Protein AF-A0A9E1HGW6-F1 (afdb_monomer)

pLDDT: mean 82.89, std 15.92, range [39.34, 98.62]

Mean predicted aligned error: 11.42 Å

Sequence (223 aa):
MKKVQDFFHKKKKEKKPFSYEKTKKLAKLTKTDWIYLIIIVVLFSLFGFYQLGSTTMANSYWKADENGDSVILKIEDEPIERIYFLVGVGEDPNGANVNLEELKFEVEASVDMINWKQVALIDKISMFRWMTIDASIIANPYIRIRGYDKSVVLNEIGFKIAGKDKLAKVEYVNGTSYTYTGKELIDEQDKIALNPNYYNSSYFDEIYHARTGYEQLKHYPIY

Foldseek 3Di:
DDDDDDDDPPPPPPDDPDDDDPPDPDDDQDPVNVVVVVVVVVVVCCVVVPLPFDPDDFDQWDFAPAAFWKWKKFWPQFKFFKKKWAKAWDDDVVQDDPPLQPWWKWKWFAQPVPDTDTFDIDSDHDHQFIDMDTGTDHNGRMIMITTRDRGMIIQEMFTHGPPDLDTTDMDTDATDHPPDTNCSHHVPVVLGDSDTDCRRGPDDVRCQVVVQVVCVVSVHDRD

Structure (mmCIF, N/CA/C/O backbone):
data_AF-A0A9E1HGW6-F1
#
_entry.id   AF-A0A9E1HGW6-F1
#
loop_
_atom_site.group_PDB
_atom_site.id
_atom_site.type_symbol
_atom_site.label_atom_id
_atom_site.label_alt_id
_atom_site.label_comp_id
_atom_site.label_asym_id
_atom_site.label_entity_id
_atom_site.label_seq_id
_atom_site.pdbx_PDB_ins_code
_atom_site.Cartn_x
_atom_site.Cartn_y
_atom_site.Cartn_z
_atom_site.occupancy
_atom_site.B_iso_or_equiv
_atom_site.auth_seq_id
_atom_site.auth_comp_id
_atom_site.auth_asym_id
_atom_site.auth_atom_id
_atom_site.pdbx_PDB_model_num
ATOM 1 N N . MET A 1 1 ? -51.405 75.875 30.759 1.00 45.56 1 MET A N 1
ATOM 2 C CA . MET A 1 1 ? -50.434 74.759 30.830 1.00 45.56 1 MET A CA 1
ATOM 3 C C . MET A 1 1 ? -51.217 73.466 30.991 1.00 45.56 1 MET A C 1
ATOM 5 O O . MET A 1 1 ? -51.991 73.350 31.928 1.00 45.56 1 MET A O 1
ATOM 9 N N . LYS A 1 2 ? -51.152 72.585 29.989 1.00 39.34 2 LYS A N 1
ATOM 10 C CA . LYS A 1 2 ? -52.033 71.422 29.790 1.00 39.34 2 LYS A CA 1
ATOM 11 C C . LYS A 1 2 ? -51.219 70.149 30.027 1.00 39.34 2 LYS A C 1
ATOM 13 O O . LYS A 1 2 ? -50.135 70.061 29.461 1.00 39.34 2 LYS A O 1
ATOM 18 N N . LYS A 1 3 ? -51.822 69.171 30.720 1.00 43.00 3 LYS A N 1
ATOM 19 C CA . LYS A 1 3 ? -51.322 67.803 30.989 1.00 43.00 3 LYS A CA 1
ATOM 20 C C . LYS A 1 3 ? -50.102 67.824 31.924 1.00 43.00 3 LYS A C 1
ATOM 22 O O . LYS A 1 3 ? -49.182 68.595 31.733 1.00 43.00 3 LYS A O 1
ATOM 27 N N . VAL A 1 4 ? -50.047 67.059 33.001 1.00 44.09 4 VAL A N 1
ATOM 28 C CA . VAL A 1 4 ? -50.011 65.597 33.072 1.00 44.09 4 VAL A CA 1
ATOM 29 C C . VAL A 1 4 ? -50.146 65.273 34.561 1.00 44.09 4 VAL A C 1
ATOM 31 O O . VAL A 1 4 ? -49.393 65.864 35.324 1.00 44.09 4 VAL A O 1
ATOM 34 N N . GLN A 1 5 ? -51.044 64.369 34.962 1.00 40.50 5 GLN A N 1
ATOM 35 C CA . GLN A 1 5 ? -50.843 63.403 36.067 1.00 40.50 5 GLN A CA 1
ATOM 36 C C . GLN A 1 5 ? -52.134 62.629 36.376 1.00 40.50 5 GLN A C 1
ATOM 38 O O . GLN A 1 5 ? -52.513 62.441 37.520 1.00 40.50 5 GLN A O 1
ATOM 43 N N . ASP A 1 6 ? -52.780 62.115 35.335 1.00 50.94 6 ASP A N 1
ATOM 44 C CA . ASP A 1 6 ? -53.486 60.847 35.470 1.00 50.94 6 ASP A CA 1
ATOM 45 C C . ASP A 1 6 ? -52.711 59.865 34.612 1.00 50.94 6 ASP A C 1
ATOM 47 O O . ASP A 1 6 ? -52.422 60.176 33.461 1.00 50.94 6 ASP A O 1
ATOM 51 N N . PHE A 1 7 ? -52.291 58.759 35.217 1.00 48.50 7 PHE A N 1
ATOM 52 C CA . PHE A 1 7 ? -52.067 57.427 34.650 1.00 48.50 7 PHE A CA 1
ATOM 53 C C . PHE A 1 7 ? -51.044 56.680 35.523 1.00 48.50 7 PHE A C 1
ATOM 55 O O . PHE A 1 7 ? -49.975 57.189 35.844 1.00 48.50 7 PHE A O 1
ATOM 62 N N . PHE A 1 8 ? -51.392 55.429 35.841 1.00 43.91 8 PHE A N 1
ATOM 63 C CA . PHE A 1 8 ? -50.578 54.385 36.481 1.00 43.91 8 PHE A CA 1
ATOM 64 C C . PHE A 1 8 ? -50.642 54.246 38.012 1.00 43.91 8 PHE A C 1
ATOM 66 O O . PHE A 1 8 ? -49.622 54.190 38.692 1.00 43.91 8 PHE A O 1
ATOM 73 N N . HIS A 1 9 ? -51.830 53.932 38.541 1.00 49.03 9 HIS A N 1
ATOM 74 C CA . HIS A 1 9 ? -51.906 52.984 39.663 1.00 49.03 9 HIS A CA 1
ATOM 75 C C . HIS A 1 9 ? -51.570 51.570 39.153 1.00 49.03 9 HIS A C 1
ATOM 77 O O . HIS A 1 9 ? -52.436 50.747 38.855 1.00 49.03 9 HIS A O 1
ATOM 83 N N . LYS A 1 10 ? -50.276 51.281 38.992 1.00 53.38 10 LYS A N 1
ATOM 84 C CA . LYS A 1 10 ? -49.801 49.933 38.669 1.00 53.38 10 LYS A CA 1
ATOM 85 C C . LYS A 1 10 ? -49.881 49.111 39.959 1.00 53.38 10 LYS A C 1
ATOM 87 O O . LYS A 1 10 ? -49.015 49.244 40.820 1.00 53.38 10 LYS A O 1
ATOM 92 N N . LYS A 1 11 ? -50.921 48.277 40.117 1.00 55.28 11 LYS A N 1
ATOM 93 C CA . LYS A 1 11 ? -50.969 47.258 41.184 1.00 55.28 11 LYS A CA 1
ATOM 94 C C . LYS A 1 11 ? -49.634 46.505 41.167 1.00 55.28 11 LYS A C 1
ATOM 96 O O . LYS A 1 11 ? -49.317 45.850 40.171 1.00 55.28 11 LYS A O 1
ATOM 101 N N . LYS A 1 12 ? -48.841 46.621 42.238 1.00 53.47 12 LYS A N 1
ATOM 102 C CA . LYS A 1 12 ? -47.658 45.778 42.454 1.00 53.47 12 LYS A CA 1
ATOM 103 C C . LYS A 1 12 ? -48.153 44.331 42.447 1.00 53.47 12 LYS A C 1
ATOM 105 O O . LYS A 1 12 ? -48.761 43.886 43.412 1.00 53.47 12 LYS A O 1
ATOM 110 N N . LYS A 1 13 ? -47.943 43.606 41.343 1.00 60.53 13 LYS A N 1
ATOM 111 C CA . LYS A 1 13 ? -48.036 42.145 41.360 1.00 60.53 13 LYS A CA 1
ATOM 112 C C . LYS A 1 13 ? -46.935 41.678 42.303 1.00 60.53 13 LYS A C 1
ATOM 114 O O . LYS A 1 13 ? -45.758 41.846 41.981 1.00 60.53 13 LYS A O 1
ATOM 119 N N . GLU A 1 14 ? -47.314 41.162 43.465 1.00 62.72 14 GLU A N 1
ATOM 120 C CA . GLU A 1 14 ? -46.387 40.459 44.343 1.00 62.72 14 GLU A CA 1
ATOM 121 C C . GLU A 1 14 ? -45.695 39.374 43.517 1.00 62.72 14 GLU A C 1
ATOM 123 O O . GLU A 1 14 ? -46.336 38.481 42.954 1.00 62.72 14 GLU A O 1
ATOM 128 N N . LYS A 1 15 ? -44.375 39.503 43.358 1.00 64.69 15 LYS A N 1
ATOM 129 C CA . LYS A 1 15 ? -43.571 38.458 42.737 1.00 64.69 15 LYS A CA 1
ATOM 130 C C . LYS A 1 15 ? -43.583 37.291 43.715 1.00 64.69 15 LYS A C 1
ATOM 132 O O . LYS A 1 15 ? -42.991 37.398 44.786 1.00 64.69 15 LYS A O 1
ATOM 137 N N . LYS A 1 16 ? -44.277 36.205 43.359 1.00 66.75 16 LYS A N 1
ATOM 138 C CA . LYS A 1 16 ? -44.196 34.950 44.111 1.00 66.75 16 LYS A CA 1
ATOM 139 C C . LYS A 1 16 ? -42.709 34.590 44.263 1.00 66.75 16 LYS A C 1
ATOM 141 O O . LYS A 1 16 ? -41.987 34.678 43.264 1.00 66.75 16 LYS A O 1
ATOM 146 N N . PRO A 1 17 ? -42.233 34.253 45.472 1.00 70.56 17 PRO A N 1
ATOM 147 C CA . PRO A 1 17 ? -40.833 33.915 45.674 1.00 70.56 17 PRO A CA 1
ATOM 148 C C . PRO A 1 17 ? -40.466 32.733 44.776 1.00 70.56 17 PRO A C 1
ATOM 150 O O . PRO A 1 17 ? -41.246 31.790 44.632 1.00 70.56 17 PRO A O 1
ATOM 153 N N . PHE A 1 18 ? -39.294 32.808 44.143 1.00 69.62 18 PHE A N 1
ATOM 154 C CA . PHE A 1 18 ? -38.767 31.713 43.337 1.00 69.62 18 PHE A CA 1
ATOM 155 C C . PHE A 1 18 ? -38.540 30.519 44.273 1.00 69.62 18 PHE A C 1
ATOM 157 O O . PHE A 1 18 ? -37.666 30.557 45.138 1.00 69.62 18 PHE A O 1
ATOM 164 N N . SER A 1 19 ? -39.393 29.501 44.164 1.00 71.75 19 SER A N 1
ATOM 165 C CA . SER A 1 19 ? -39.304 28.290 44.973 1.00 71.75 19 SER A CA 1
ATOM 166 C C . SER A 1 19 ? -38.420 27.295 44.235 1.00 71.75 19 SER A C 1
ATOM 168 O O . SER A 1 19 ? -38.735 26.887 43.119 1.00 71.75 19 SER A O 1
ATOM 170 N N . TYR A 1 20 ? -37.285 26.950 44.832 1.00 72.75 20 TYR A N 1
ATOM 171 C CA . TYR A 1 20 ? -36.451 25.855 44.361 1.00 72.75 20 TYR A CA 1
ATOM 172 C C . TYR A 1 20 ? -37.105 24.537 44.787 1.00 72.75 20 TYR A C 1
ATOM 174 O O . TYR A 1 20 ? -37.187 24.226 45.978 1.00 72.75 20 TYR A O 1
ATOM 182 N N . GLU A 1 21 ? -37.572 23.740 43.827 1.00 77.62 21 GLU A N 1
ATOM 183 C CA . GLU A 1 21 ? -37.846 22.335 44.116 1.00 77.62 21 GLU A CA 1
ATOM 184 C C . GLU A 1 21 ? -36.511 21.645 44.392 1.00 77.62 21 GLU A C 1
ATOM 186 O O . GLU A 1 21 ? -35.602 21.643 43.562 1.00 77.62 21 GLU A O 1
ATOM 191 N N . LYS A 1 22 ? -36.362 21.085 45.595 1.00 75.56 22 LYS A N 1
ATOM 192 C CA . LYS A 1 22 ? -35.180 20.290 45.932 1.00 75.56 22 LYS A CA 1
ATOM 193 C C . LYS A 1 22 ? -35.105 19.100 44.979 1.00 75.56 22 LYS A C 1
ATOM 195 O O . LYS A 1 22 ? -36.100 18.394 44.809 1.00 75.56 22 LYS A O 1
ATOM 200 N N . THR A 1 23 ? -33.920 18.841 44.425 1.00 76.88 23 THR A N 1
ATOM 201 C CA . THR A 1 23 ? -33.662 17.652 43.608 1.00 76.88 23 THR A CA 1
ATOM 202 C C . THR A 1 23 ? -34.108 16.410 44.371 1.00 76.88 23 THR A C 1
ATOM 204 O O . THR A 1 23 ? -33.575 16.087 45.437 1.00 76.88 23 THR A O 1
ATOM 207 N N . LYS A 1 24 ? -35.127 15.723 43.848 1.00 79.19 24 LYS A N 1
ATOM 208 C CA . LYS A 1 24 ? -35.585 14.449 44.403 1.00 79.19 24 LYS A CA 1
ATOM 209 C C . LYS A 1 24 ? -34.441 13.444 44.289 1.00 79.19 24 LYS A C 1
ATOM 211 O O . LYS A 1 24 ? -33.770 13.385 43.260 1.00 79.19 24 LYS A O 1
ATOM 216 N N . LYS A 1 25 ? -34.209 12.651 45.341 1.00 77.94 25 LYS A N 1
ATOM 217 C CA . LYS A 1 25 ? -33.259 11.533 45.256 1.00 77.94 25 LYS A CA 1
ATOM 218 C C . LYS A 1 25 ? -33.710 10.607 44.128 1.00 77.94 25 LYS A C 1
ATOM 220 O O . LYS A 1 25 ? -34.861 10.174 44.130 1.00 77.94 25 LYS A O 1
ATOM 225 N N . LEU A 1 26 ? -32.806 10.319 43.193 1.00 78.19 26 LEU A N 1
ATOM 226 C CA . LEU A 1 26 ? -33.042 9.323 42.153 1.00 78.19 26 LEU A CA 1
ATOM 227 C C . LEU A 1 26 ? -33.422 7.990 42.804 1.00 78.19 26 LEU A C 1
ATOM 229 O O . LEU A 1 26 ? -32.783 7.549 43.766 1.00 78.19 26 LEU A O 1
ATOM 233 N N . ALA A 1 27 ? -34.487 7.375 42.293 1.00 83.31 27 ALA A N 1
ATOM 234 C CA . ALA A 1 27 ? -34.881 6.040 42.707 1.00 83.31 27 ALA A CA 1
ATOM 235 C C . ALA A 1 27 ? -33.745 5.057 42.388 1.00 83.31 27 ALA A C 1
ATOM 237 O O . ALA A 1 27 ? -33.110 5.147 41.337 1.00 83.31 27 ALA A O 1
ATOM 238 N N . LYS A 1 28 ? -33.472 4.129 43.310 1.00 87.38 28 LYS A N 1
ATOM 239 C CA . LYS A 1 28 ? -32.511 3.053 43.052 1.00 87.38 28 LYS A CA 1
ATOM 240 C C . LYS A 1 28 ? -33.125 2.074 42.056 1.00 87.38 28 LYS A C 1
ATOM 242 O O . LYS A 1 28 ? -34.291 1.719 42.208 1.00 87.38 28 LYS A O 1
ATOM 247 N N . LEU A 1 29 ? -32.323 1.617 41.098 1.00 90.75 29 LEU A N 1
ATOM 248 C CA . LEU A 1 29 ? -32.723 0.570 40.162 1.00 90.75 29 LEU A CA 1
ATOM 249 C C . LEU A 1 29 ? -33.080 -0.709 40.926 1.00 90.75 29 LEU A C 1
ATOM 251 O O . LEU A 1 29 ? -32.334 -1.164 41.800 1.00 90.75 29 LEU A O 1
ATOM 255 N N . THR A 1 30 ? -34.230 -1.281 40.596 1.00 93.69 30 THR A N 1
ATOM 256 C CA . THR A 1 30 ? -34.655 -2.588 41.088 1.00 93.69 30 THR A CA 1
ATOM 257 C C . THR A 1 30 ? -33.883 -3.703 40.377 1.00 93.69 30 THR A C 1
ATOM 259 O O . THR A 1 30 ? -33.235 -3.485 39.354 1.00 93.69 30 THR A O 1
ATOM 262 N N . LYS A 1 31 ? -33.949 -4.936 40.899 1.00 93.50 31 LYS A N 1
ATOM 263 C CA . LYS A 1 31 ? -33.328 -6.101 40.239 1.00 93.50 31 LYS A CA 1
ATOM 264 C C . LYS A 1 31 ? -33.868 -6.309 38.820 1.00 93.50 31 LYS A C 1
ATOM 266 O O . LYS A 1 31 ? -33.108 -6.668 37.930 1.00 93.50 31 LYS A O 1
ATOM 271 N N . THR A 1 32 ? -35.158 -6.053 38.613 1.00 94.38 32 THR A N 1
ATOM 272 C CA . THR A 1 32 ? -35.804 -6.154 37.302 1.00 94.38 32 THR A CA 1
ATOM 273 C C . THR A 1 32 ? -35.295 -5.077 36.346 1.00 94.38 32 THR A C 1
ATOM 275 O O . THR A 1 32 ? -35.003 -5.388 35.195 1.00 94.38 32 THR A O 1
ATOM 278 N N . ASP A 1 33 ? -35.100 -3.843 36.828 1.00 94.25 33 ASP A N 1
ATOM 279 C CA . ASP A 1 33 ? -34.520 -2.764 36.015 1.00 94.25 33 ASP A CA 1
ATOM 280 C C . ASP A 1 33 ? -33.104 -3.121 35.554 1.00 94.25 33 ASP A C 1
ATOM 282 O O . ASP A 1 33 ? -32.769 -2.927 34.391 1.00 94.25 33 ASP A O 1
ATOM 286 N N . TRP A 1 34 ? -32.292 -3.712 36.437 1.00 95.50 34 TRP A N 1
ATOM 287 C CA . TRP A 1 34 ? -30.963 -4.212 36.079 1.00 95.50 34 TRP A CA 1
ATOM 288 C C . TRP A 1 34 ? -31.006 -5.319 35.025 1.00 95.50 34 TRP A C 1
ATOM 290 O O . TRP A 1 34 ? -30.172 -5.316 34.126 1.00 95.50 34 TRP A O 1
ATOM 300 N N . ILE A 1 35 ? -31.970 -6.243 35.102 1.00 96.94 35 ILE A N 1
ATOM 301 C CA . ILE A 1 35 ? -32.134 -7.303 34.095 1.00 96.94 35 ILE A CA 1
ATOM 302 C C . ILE A 1 35 ? -32.457 -6.692 32.730 1.00 96.94 35 ILE A C 1
ATOM 304 O O . ILE A 1 35 ? -31.789 -7.017 31.750 1.00 96.94 35 ILE A O 1
ATOM 308 N N . TYR A 1 36 ? -33.427 -5.775 32.657 1.00 96.88 36 TYR A N 1
ATOM 309 C CA . TYR A 1 36 ? -33.751 -5.098 31.400 1.00 96.88 36 TYR A CA 1
ATOM 310 C C . TYR A 1 36 ? -32.575 -4.280 30.870 1.00 96.88 36 TYR A C 1
ATOM 312 O O . TYR A 1 36 ? -32.291 -4.328 29.677 1.00 96.88 36 TYR A O 1
ATOM 320 N N . LEU A 1 37 ? -31.855 -3.582 31.748 1.00 96.19 37 LEU A N 1
ATOM 321 C CA . LEU A 1 37 ? -30.688 -2.791 31.373 1.00 96.19 37 LEU A CA 1
ATOM 322 C C . LEU A 1 37 ? -29.574 -3.683 30.810 1.00 96.19 37 LEU A C 1
ATOM 324 O O . LEU A 1 37 ? -29.024 -3.360 29.764 1.00 96.19 37 LEU A O 1
ATOM 328 N N . ILE A 1 38 ? -29.299 -4.836 31.429 1.00 96.81 38 ILE A N 1
ATOM 329 C CA . ILE A 1 38 ? -28.329 -5.815 30.914 1.00 96.81 38 ILE A CA 1
ATOM 330 C C . ILE A 1 38 ? -28.770 -6.358 29.555 1.00 96.81 38 ILE A C 1
ATOM 332 O O . ILE A 1 38 ? -27.953 -6.412 28.644 1.00 96.81 38 ILE A O 1
ATOM 336 N N . ILE A 1 39 ? -30.042 -6.730 29.390 1.00 97.38 39 ILE A N 1
ATOM 337 C CA . ILE A 1 39 ? -30.558 -7.230 28.106 1.00 97.38 39 ILE A CA 1
ATOM 338 C C . ILE A 1 39 ? -30.380 -6.175 27.013 1.00 97.38 39 ILE A C 1
ATOM 340 O O . ILE A 1 39 ? -29.872 -6.490 25.941 1.00 97.38 39 ILE A O 1
ATOM 344 N N . ILE A 1 40 ? -30.753 -4.923 27.292 1.00 96.50 40 ILE A N 1
ATOM 345 C CA . ILE A 1 40 ? -30.574 -3.807 26.358 1.00 96.50 40 ILE A CA 1
ATOM 346 C C . ILE A 1 40 ? -29.090 -3.644 26.027 1.00 96.50 40 ILE A C 1
ATOM 348 O O . ILE A 1 40 ? -28.739 -3.624 24.853 1.00 96.50 40 ILE A O 1
ATOM 352 N N . VAL A 1 41 ? -28.208 -3.596 27.029 1.00 96.56 41 VAL A N 1
ATOM 353 C CA . VAL A 1 41 ? -26.760 -3.457 26.817 1.00 96.56 41 VAL A CA 1
ATOM 354 C C . VAL A 1 41 ? -26.210 -4.600 25.971 1.00 96.56 41 VAL A C 1
ATOM 356 O O . VAL A 1 41 ? -25.469 -4.332 25.033 1.00 96.56 41 VAL A O 1
ATOM 359 N N . VAL A 1 42 ? -26.581 -5.853 26.242 1.00 96.69 42 VAL A N 1
ATOM 360 C CA . VAL A 1 42 ? -26.126 -7.014 25.463 1.00 96.69 42 VAL A CA 1
ATOM 361 C C . VAL A 1 42 ? -26.619 -6.934 24.022 1.00 96.69 42 VAL A C 1
ATOM 363 O O . VAL A 1 42 ? -25.815 -7.096 23.112 1.00 96.69 42 VAL A O 1
ATOM 366 N N . LEU A 1 43 ? -27.900 -6.635 23.791 1.00 95.88 43 LEU A N 1
ATOM 367 C CA . LEU A 1 43 ? -28.442 -6.499 22.435 1.00 95.88 43 LEU A CA 1
ATOM 368 C C . LEU A 1 43 ? -27.749 -5.371 21.667 1.00 95.88 43 LEU A C 1
ATOM 370 O O . LEU A 1 43 ? -27.283 -5.589 20.553 1.00 95.88 43 LEU A O 1
ATOM 374 N N . PHE A 1 44 ? -27.617 -4.192 22.275 1.00 93.31 44 PHE A N 1
ATOM 375 C CA . PHE A 1 44 ? -26.901 -3.070 21.667 1.00 93.31 44 PHE A CA 1
ATOM 376 C C . PHE A 1 44 ? -25.423 -3.385 21.435 1.00 93.31 44 PHE A C 1
ATOM 378 O O . PHE A 1 44 ? -24.887 -2.987 20.410 1.00 93.31 44 PHE A O 1
ATOM 385 N N . SER A 1 45 ? -24.774 -4.126 22.334 1.00 92.94 45 SER A N 1
ATOM 386 C CA . SER A 1 45 ? -23.379 -4.550 22.171 1.00 92.94 45 SER A CA 1
ATOM 387 C C . SER A 1 45 ? -23.231 -5.536 21.019 1.00 92.94 45 SER A C 1
ATOM 389 O O . SER A 1 45 ? -22.307 -5.406 20.230 1.00 92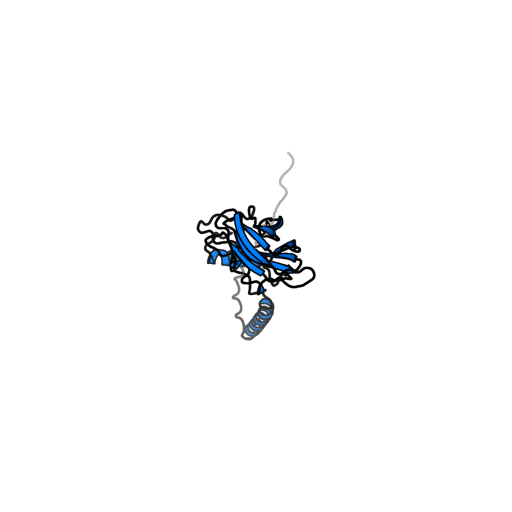.94 45 SER A O 1
ATOM 391 N N . LEU A 1 46 ? -24.153 -6.493 20.876 1.00 93.31 46 LEU A N 1
ATOM 392 C CA . LEU A 1 46 ? -24.145 -7.429 19.753 1.00 93.31 46 LEU A CA 1
ATOM 393 C C . LEU A 1 46 ? -24.222 -6.686 18.421 1.00 93.31 46 LEU A C 1
ATOM 395 O O . LEU A 1 46 ? -23.425 -6.981 17.545 1.00 93.31 46 LEU A O 1
ATOM 399 N N . PHE A 1 47 ? -25.116 -5.702 18.282 1.00 89.50 47 PHE A N 1
ATOM 400 C CA . PHE A 1 47 ? -25.187 -4.887 17.065 1.00 89.50 47 PHE A CA 1
ATOM 401 C C . PHE A 1 47 ? -23.994 -3.940 16.911 1.00 89.50 47 PHE A C 1
ATOM 403 O O . PHE A 1 47 ? -23.469 -3.808 15.814 1.00 89.50 47 PHE A O 1
ATOM 410 N N . GLY A 1 48 ? -23.555 -3.295 17.992 1.00 83.44 48 GLY A N 1
ATOM 411 C CA . GLY A 1 48 ? -22.473 -2.312 17.962 1.00 83.44 48 GLY A CA 1
ATOM 412 C C . GLY A 1 48 ? -21.102 -2.924 17.688 1.00 83.44 48 GLY A C 1
ATOM 413 O O . GLY A 1 48 ? -20.278 -2.291 17.043 1.00 83.44 48 GLY A O 1
ATOM 414 N N . PHE A 1 49 ? -20.864 -4.158 18.136 1.00 84.19 49 PHE A N 1
ATOM 415 C CA . PHE A 1 49 ? -19.633 -4.900 17.854 1.00 84.19 49 PHE A CA 1
ATOM 416 C C . PHE A 1 49 ? -19.753 -5.823 16.634 1.00 84.19 49 PHE A C 1
ATOM 418 O O . PHE A 1 49 ? -18.780 -6.481 16.260 1.00 84.19 49 PHE A O 1
ATOM 425 N N . TYR A 1 50 ? -20.923 -5.889 15.997 1.00 82.75 50 TYR A N 1
ATOM 426 C CA . TYR A 1 50 ? -21.082 -6.614 14.747 1.00 82.75 50 TYR A CA 1
ATOM 427 C C . TYR A 1 50 ? -20.471 -5.800 13.608 1.00 82.75 50 TYR A C 1
ATOM 429 O O . TYR A 1 50 ? -20.914 -4.696 13.315 1.00 82.75 50 TYR A O 1
ATOM 437 N N . GLN A 1 51 ? -19.474 -6.381 12.939 1.00 75.50 51 GLN A N 1
ATOM 438 C CA . GLN A 1 51 ? -18.920 -5.851 11.694 1.00 75.50 51 GLN A CA 1
ATOM 439 C C . GLN A 1 51 ? -18.254 -4.461 11.830 1.00 75.50 51 GLN A C 1
ATOM 441 O O . GLN A 1 51 ? -18.386 -3.623 10.945 1.00 75.50 51 GLN A O 1
ATOM 446 N N . LEU A 1 52 ? -17.465 -4.267 12.899 1.00 72.94 52 LEU A N 1
ATOM 447 C CA . LEU A 1 52 ? -16.666 -3.061 13.222 1.00 72.94 52 LEU A CA 1
ATOM 448 C C . LEU A 1 52 ? -15.631 -2.624 12.163 1.00 72.94 52 LEU A C 1
ATOM 450 O O . LEU A 1 52 ? -14.887 -1.678 12.397 1.00 72.94 52 LEU A O 1
ATOM 454 N N . GLY A 1 53 ? -15.528 -3.334 11.042 1.00 70.00 53 GLY A N 1
ATOM 455 C CA . GLY A 1 53 ? -14.465 -3.164 10.060 1.00 70.00 53 GLY A CA 1
ATOM 456 C C . GLY A 1 53 ? -13.396 -4.255 10.129 1.00 70.00 53 GLY A C 1
ATOM 457 O O . GLY A 1 53 ? -13.444 -5.189 10.935 1.00 70.00 53 GLY A O 1
ATOM 458 N N . SER A 1 54 ? -12.428 -4.148 9.227 1.00 74.19 54 SER A N 1
ATOM 459 C CA . SER A 1 54 ? -11.259 -5.012 9.139 1.00 74.19 54 SER A CA 1
ATOM 460 C C . SER A 1 54 ? -10.299 -4.736 10.294 1.00 74.19 54 SER A C 1
ATOM 462 O O . SER A 1 54 ? -9.926 -3.594 10.547 1.00 74.19 54 SER A O 1
ATOM 464 N N . THR A 1 55 ? -9.828 -5.794 10.953 1.00 72.69 55 THR A N 1
ATOM 465 C CA . THR A 1 55 ? -8.776 -5.707 11.981 1.00 72.69 55 THR A CA 1
ATOM 466 C C . THR A 1 55 ? -7.366 -5.804 11.395 1.00 72.69 55 THR A C 1
ATOM 468 O O . THR A 1 55 ? -6.393 -5.875 12.142 1.00 72.69 55 THR A O 1
ATOM 471 N N . THR A 1 56 ? -7.240 -5.873 10.069 1.00 77.06 56 THR A N 1
ATOM 472 C CA . THR A 1 56 ? -5.971 -6.085 9.367 1.00 77.06 56 THR A CA 1
ATOM 473 C C . THR A 1 56 ? -5.762 -5.022 8.296 1.00 77.06 56 THR A C 1
ATOM 475 O O . THR A 1 56 ? -6.654 -4.779 7.481 1.00 77.06 56 THR A O 1
ATOM 478 N N . MET A 1 57 ? -4.570 -4.426 8.278 1.00 84.38 57 MET A N 1
ATOM 479 C CA . MET A 1 57 ? -4.098 -3.496 7.250 1.00 84.38 57 MET A CA 1
ATOM 480 C C . MET A 1 57 ? -2.577 -3.623 7.104 1.00 84.38 57 MET A C 1
ATOM 482 O O . MET A 1 57 ? -1.917 -4.132 8.021 1.00 84.38 57 MET A O 1
ATOM 486 N N . ALA A 1 58 ? -2.043 -3.244 5.941 1.00 89.38 58 ALA A N 1
ATOM 487 C CA . ALA A 1 58 ? -0.605 -3.251 5.720 1.00 89.38 58 ALA A CA 1
ATOM 488 C C . ALA A 1 58 ? 0.087 -2.224 6.632 1.00 89.38 58 ALA A C 1
ATOM 490 O O . ALA A 1 58 ? -0.455 -1.144 6.882 1.00 89.38 58 ALA A O 1
ATOM 491 N N . ASN A 1 59 ? 1.229 -2.606 7.197 1.00 88.00 59 ASN A N 1
ATOM 492 C CA . ASN A 1 59 ? 1.918 -1.858 8.249 1.00 88.00 59 ASN A CA 1
ATOM 493 C C . ASN A 1 59 ? 3.442 -1.846 8.081 1.00 88.00 59 ASN A C 1
ATOM 495 O O . ASN A 1 59 ? 4.082 -0.905 8.553 1.00 88.00 59 ASN A O 1
ATOM 499 N N . SER A 1 60 ? 4.027 -2.840 7.402 1.00 91.38 60 SER A N 1
ATOM 500 C CA . SER A 1 60 ? 5.369 -2.681 6.832 1.00 91.38 60 SER A CA 1
ATOM 501 C C . SER A 1 60 ? 5.371 -1.461 5.911 1.00 91.38 60 SER A C 1
ATOM 503 O O . SER A 1 60 ? 4.318 -0.993 5.464 1.00 91.38 60 SER A O 1
ATOM 505 N N . TYR A 1 61 ? 6.537 -0.844 5.734 1.00 91.94 61 TYR A N 1
ATOM 506 C CA . TYR A 1 61 ? 6.634 0.305 4.855 1.00 91.94 61 TYR A CA 1
ATOM 507 C C . TYR A 1 61 ? 8.024 0.515 4.286 1.00 91.94 61 TYR A C 1
ATOM 509 O O . TYR A 1 61 ? 9.041 0.200 4.904 1.00 91.94 61 TYR A O 1
ATOM 517 N N . TRP A 1 62 ? 8.036 1.144 3.119 1.00 93.50 62 TRP A N 1
ATOM 518 C CA . TRP A 1 62 ? 9.217 1.686 2.482 1.00 93.50 62 TRP A CA 1
ATOM 519 C C . TRP A 1 62 ? 9.189 3.215 2.511 1.00 93.50 62 TRP A C 1
ATOM 521 O O . TRP A 1 62 ? 8.135 3.851 2.389 1.00 93.50 62 TRP A O 1
ATOM 531 N N . LYS A 1 63 ? 10.374 3.808 2.654 1.00 90.00 63 LYS A N 1
ATOM 532 C CA . LYS A 1 63 ? 10.594 5.252 2.641 1.00 90.00 63 LYS A CA 1
ATOM 533 C C . LYS A 1 63 ? 11.856 5.572 1.855 1.00 90.00 63 LYS A C 1
ATOM 535 O O . LYS A 1 63 ? 12.841 4.848 1.960 1.00 90.00 63 LYS A O 1
ATOM 540 N N . ALA A 1 64 ? 11.840 6.684 1.131 1.00 90.50 64 ALA A N 1
ATOM 541 C CA . ALA A 1 64 ? 13.051 7.231 0.540 1.00 90.50 64 ALA A CA 1
ATOM 542 C C . ALA A 1 64 ? 13.957 7.810 1.642 1.00 90.50 64 ALA A C 1
ATOM 544 O O . ALA A 1 64 ? 13.501 8.606 2.471 1.00 90.50 64 ALA A O 1
ATOM 545 N N . ASP A 1 65 ? 15.236 7.435 1.652 1.00 89.31 65 ASP A N 1
ATOM 546 C CA . ASP A 1 65 ? 16.237 8.086 2.499 1.00 89.31 65 ASP A CA 1
ATOM 547 C C . ASP A 1 65 ? 16.754 9.364 1.827 1.00 89.31 65 ASP A C 1
ATOM 549 O O . ASP A 1 65 ? 16.985 10.392 2.476 1.00 89.31 65 ASP A O 1
ATOM 553 N N . GLU A 1 66 ? 16.896 9.323 0.503 1.00 90.50 66 GLU A N 1
ATOM 554 C CA . GLU A 1 66 ? 17.304 10.425 -0.357 1.00 90.50 66 GLU A CA 1
ATOM 555 C C . GLU A 1 66 ? 16.261 10.729 -1.433 1.00 90.50 66 GLU A C 1
ATOM 557 O O . GLU A 1 66 ? 15.479 9.880 -1.856 1.00 90.50 66 GLU A O 1
ATOM 562 N N . ASN A 1 67 ? 16.228 11.986 -1.882 1.00 91.06 67 ASN A N 1
ATOM 563 C CA . ASN A 1 67 ? 15.315 12.383 -2.946 1.00 91.06 67 ASN A CA 1
ATOM 564 C C . ASN A 1 67 ? 15.654 11.603 -4.224 1.00 91.06 67 ASN A C 1
ATOM 566 O O . ASN A 1 67 ? 16.789 11.639 -4.697 1.00 91.06 67 ASN A O 1
ATOM 570 N N . GLY A 1 68 ? 14.657 10.918 -4.780 1.00 92.81 68 GLY A N 1
ATOM 571 C CA . GLY A 1 68 ? 14.830 10.094 -5.964 1.00 92.81 68 GLY A CA 1
ATOM 572 C C . GLY A 1 68 ? 15.225 8.651 -5.663 1.00 92.81 68 GLY A C 1
ATOM 573 O O . GLY A 1 68 ? 15.434 7.907 -6.626 1.00 92.81 68 GLY A O 1
ATOM 574 N N . ASP A 1 69 ? 15.285 8.234 -4.394 1.00 95.75 69 ASP A N 1
ATOM 575 C CA . ASP A 1 69 ? 15.408 6.819 -4.056 1.00 95.75 69 ASP A CA 1
ATOM 576 C C . ASP A 1 69 ? 14.293 6.003 -4.699 1.00 95.75 69 ASP A C 1
ATOM 578 O O . ASP A 1 69 ? 13.164 6.470 -4.874 1.00 95.75 69 ASP A O 1
ATOM 582 N N . SER A 1 70 ? 14.614 4.771 -5.078 1.00 97.19 70 SER A N 1
ATOM 583 C CA . SER A 1 70 ? 13.689 3.935 -5.825 1.00 97.19 70 SER A CA 1
ATOM 584 C C . SER A 1 70 ? 13.772 2.461 -5.474 1.00 97.19 70 SER A C 1
ATOM 586 O O . SER A 1 70 ? 14.813 1.961 -5.049 1.00 97.19 70 SER A O 1
ATOM 588 N N . VAL A 1 71 ? 12.658 1.777 -5.716 1.00 98.31 71 VAL A N 1
ATOM 589 C CA . VAL A 1 71 ? 12.510 0.324 -5.667 1.00 98.31 71 VAL A CA 1
ATOM 590 C C . VAL A 1 71 ? 12.107 -0.154 -7.050 1.00 98.31 71 VAL A C 1
ATOM 592 O O . VAL A 1 71 ? 11.200 0.403 -7.667 1.00 98.31 71 VAL A O 1
ATOM 595 N N . ILE A 1 72 ? 12.777 -1.191 -7.536 1.00 98.62 72 ILE A N 1
ATOM 596 C CA . ILE A 1 72 ? 12.441 -1.891 -8.767 1.00 98.62 72 ILE A CA 1
ATOM 597 C C . ILE A 1 72 ? 11.801 -3.223 -8.398 1.00 98.62 72 ILE A C 1
ATOM 599 O O . ILE A 1 72 ? 12.385 -4.050 -7.693 1.00 98.62 72 ILE A O 1
ATOM 603 N N . LEU A 1 73 ? 10.605 -3.424 -8.928 1.00 98.62 73 LEU A N 1
ATOM 604 C CA . LEU A 1 73 ? 9.809 -4.630 -8.826 1.00 98.62 73 LEU A CA 1
ATOM 605 C C . LEU A 1 73 ? 9.668 -5.257 -10.211 1.00 98.62 73 LEU A C 1
ATOM 607 O O . LEU A 1 73 ? 9.719 -4.571 -11.234 1.00 98.62 73 LEU A O 1
ATOM 611 N N . LYS A 1 74 ? 9.458 -6.567 -10.246 1.00 98.50 74 LYS A N 1
ATOM 612 C CA . LYS A 1 74 ? 9.079 -7.306 -11.443 1.00 98.50 74 LYS A CA 1
ATOM 613 C C . LYS A 1 74 ? 7.681 -7.873 -11.250 1.00 98.50 74 LYS A C 1
ATOM 615 O O . LYS A 1 74 ? 7.448 -8.600 -10.291 1.00 98.50 74 LYS A O 1
ATOM 620 N N . ILE A 1 75 ? 6.771 -7.559 -12.159 1.00 98.00 75 ILE A N 1
ATOM 621 C CA . ILE A 1 75 ? 5.411 -8.098 -12.183 1.00 98.00 75 ILE A CA 1
ATOM 622 C C . ILE A 1 75 ? 5.307 -9.259 -13.179 1.00 98.00 75 ILE A C 1
ATOM 624 O O . ILE A 1 75 ? 6.104 -9.358 -14.119 1.00 98.00 75 ILE A O 1
ATOM 628 N N . GLU A 1 76 ? 4.343 -10.160 -12.968 1.00 95.88 76 GLU A N 1
ATOM 629 C CA . GLU A 1 76 ? 4.031 -11.208 -13.949 1.00 95.88 76 GLU A CA 1
ATOM 630 C C . GLU A 1 76 ? 3.585 -10.613 -15.296 1.00 95.88 76 GLU A C 1
ATOM 632 O O . GLU A 1 76 ? 3.066 -9.498 -15.351 1.00 95.88 76 GLU A O 1
ATOM 637 N N . ASP A 1 77 ? 3.819 -11.349 -16.388 1.00 93.81 77 ASP A N 1
ATOM 638 C CA . ASP A 1 77 ? 3.530 -10.903 -17.759 1.00 93.81 77 ASP A CA 1
ATOM 639 C C . ASP A 1 77 ? 2.027 -10.977 -18.069 1.00 93.81 77 ASP A C 1
ATOM 641 O O . ASP A 1 77 ? 1.537 -11.835 -18.801 1.00 93.81 77 ASP A O 1
ATOM 645 N N . GLU A 1 78 ? 1.281 -10.086 -17.428 1.00 96.38 78 GLU A N 1
ATOM 646 C CA . GLU A 1 78 ? -0.152 -9.888 -17.583 1.00 96.38 78 GLU A CA 1
ATOM 647 C C . GLU A 1 78 ? -0.427 -8.379 -17.713 1.00 96.38 78 GLU A C 1
ATOM 649 O O . GLU A 1 78 ? 0.252 -7.560 -17.084 1.00 96.38 78 GLU A O 1
ATOM 654 N N . PRO A 1 79 ? -1.421 -7.970 -18.518 1.00 97.12 79 PRO A N 1
ATOM 655 C CA . PRO A 1 79 ? -1.797 -6.566 -18.619 1.00 97.12 79 PRO A CA 1
ATOM 656 C C . PRO A 1 79 ? -2.345 -6.064 -17.279 1.00 97.12 79 PRO A C 1
ATOM 658 O O . PRO A 1 79 ? -3.206 -6.708 -16.683 1.00 97.12 79 PRO A O 1
ATOM 661 N N . ILE A 1 80 ? -1.894 -4.896 -16.825 1.00 97.88 80 ILE A N 1
ATOM 662 C CA . ILE A 1 80 ? -2.372 -4.242 -15.598 1.00 97.88 80 ILE A CA 1
ATOM 663 C C . ILE A 1 80 ? -3.303 -3.091 -15.971 1.00 97.88 80 ILE A C 1
ATOM 665 O O . ILE A 1 80 ? -2.972 -2.307 -16.862 1.00 97.88 80 ILE A O 1
ATOM 669 N N . GLU A 1 81 ? -4.438 -2.985 -15.273 1.00 96.62 81 GLU A N 1
ATOM 670 C CA . GLU A 1 81 ? -5.422 -1.899 -15.456 1.00 96.62 81 GLU A CA 1
ATOM 671 C C . GLU A 1 81 ? -5.451 -0.886 -14.299 1.00 96.62 81 GLU A C 1
ATOM 673 O O . GLU A 1 81 ? -5.962 0.227 -14.446 1.00 96.62 81 GLU A O 1
ATOM 678 N N . ARG A 1 82 ? -4.934 -1.265 -13.125 1.00 96.12 82 ARG A N 1
ATOM 679 C CA . ARG A 1 82 ? -5.023 -0.445 -11.915 1.00 96.12 82 ARG A CA 1
ATOM 680 C C . ARG A 1 82 ? -3.929 -0.780 -10.917 1.00 96.12 82 ARG A C 1
ATOM 682 O O . ARG A 1 82 ? -3.595 -1.946 -10.719 1.00 96.12 82 ARG A O 1
ATOM 689 N N . ILE A 1 83 ? -3.436 0.248 -10.243 1.00 96.94 83 ILE A N 1
ATOM 690 C CA . ILE A 1 83 ? -2.509 0.137 -9.120 1.00 96.94 83 ILE A CA 1
ATOM 691 C C . I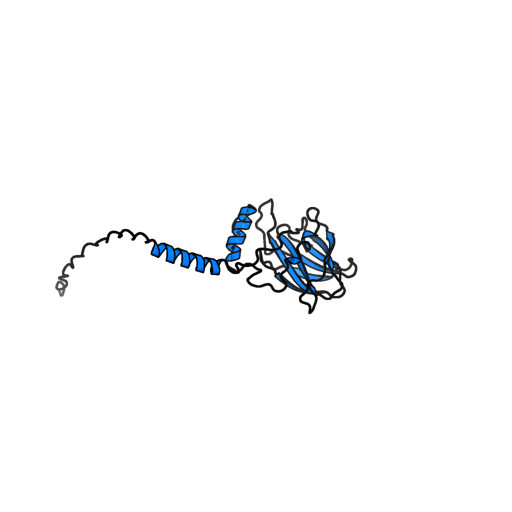LE A 1 83 ? -3.289 0.407 -7.836 1.00 96.94 83 ILE A C 1
ATOM 693 O O . ILE A 1 83 ? -4.017 1.397 -7.742 1.00 96.94 83 ILE A O 1
ATOM 697 N N . TYR A 1 84 ? -3.135 -0.481 -6.863 1.00 95.62 84 TYR A N 1
ATOM 698 C CA . TYR A 1 84 ? -3.618 -0.343 -5.495 1.00 95.62 84 TYR A CA 1
ATOM 699 C C . TYR A 1 84 ? -2.440 0.054 -4.629 1.00 95.62 84 TYR A C 1
ATOM 701 O O . TYR A 1 84 ? -1.360 -0.508 -4.779 1.00 95.62 84 TYR A O 1
ATOM 709 N N . PHE A 1 85 ? -2.626 1.009 -3.733 1.00 93.75 85 PHE A N 1
ATOM 710 C CA . PHE A 1 85 ? -1.548 1.443 -2.861 1.00 93.75 85 PHE A CA 1
ATOM 711 C C . PHE A 1 85 ? -2.085 1.924 -1.518 1.00 93.75 85 PHE A C 1
ATOM 713 O O . PHE A 1 85 ? -3.196 2.459 -1.428 1.00 93.75 85 PHE A O 1
ATOM 720 N N . LEU A 1 86 ? -1.283 1.730 -0.477 1.00 91.19 86 LEU A N 1
ATOM 721 C CA . LEU A 1 86 ? -1.529 2.268 0.854 1.00 91.19 86 LEU A CA 1
ATOM 722 C C . LEU A 1 86 ? -0.384 3.201 1.230 1.00 91.19 86 LEU A C 1
ATOM 724 O O . LEU A 1 86 ? 0.781 2.812 1.190 1.00 91.19 86 LEU A O 1
ATOM 728 N N . VAL A 1 87 ? -0.732 4.428 1.606 1.00 87.69 87 VAL A N 1
ATOM 729 C CA . VAL A 1 87 ? 0.227 5.434 2.070 1.00 87.69 87 VAL A CA 1
ATOM 730 C C . VAL A 1 87 ? -0.031 5.718 3.541 1.00 87.69 87 VAL A C 1
ATOM 732 O O . VAL A 1 87 ? -1.181 5.898 3.957 1.00 87.69 87 VAL A O 1
ATOM 735 N N . GLY A 1 88 ? 1.043 5.781 4.315 1.00 77.81 88 GLY A N 1
ATOM 736 C CA . GLY A 1 88 ? 1.022 6.090 5.738 1.00 77.81 88 GLY A CA 1
ATOM 737 C C . GLY A 1 88 ? 1.789 7.366 6.048 1.00 77.81 88 GLY A C 1
ATOM 738 O O . GLY A 1 88 ? 2.327 8.022 5.165 1.00 77.81 88 GLY A O 1
ATOM 739 N N . VAL A 1 89 ? 1.873 7.708 7.329 1.00 67.25 89 VAL A N 1
ATOM 740 C CA . VAL A 1 89 ? 2.821 8.717 7.814 1.00 67.25 89 VAL A CA 1
ATOM 741 C C . VAL A 1 89 ? 3.993 7.978 8.445 1.00 67.25 89 VAL A C 1
ATOM 743 O O . VAL A 1 89 ? 3.789 7.127 9.314 1.00 67.25 89 VAL A O 1
ATOM 746 N N . GLY A 1 90 ? 5.201 8.265 7.961 1.00 61.59 90 GLY A N 1
ATOM 747 C CA . GLY A 1 90 ? 6.414 7.642 8.468 1.00 61.59 90 GLY A CA 1
ATOM 748 C C . GLY A 1 90 ? 6.864 8.223 9.795 1.00 61.59 90 GLY A C 1
ATOM 749 O O . GLY A 1 90 ? 6.477 9.326 10.175 1.00 61.59 90 GLY A O 1
ATOM 750 N N . GLU A 1 91 ? 7.766 7.503 10.460 1.00 59.47 91 GLU A N 1
ATOM 751 C CA . GLU A 1 91 ? 8.535 8.073 11.561 1.00 59.47 91 GLU A CA 1
ATOM 752 C C . GLU A 1 91 ? 9.434 9.184 11.016 1.00 59.47 91 GLU A C 1
ATOM 754 O O . GLU A 1 91 ? 10.338 8.939 10.206 1.00 59.47 91 GLU A O 1
ATOM 759 N N . ASP A 1 92 ? 9.152 10.415 11.444 1.00 57.44 92 ASP A N 1
ATOM 760 C CA . ASP A 1 92 ? 10.100 11.513 11.365 1.00 57.44 92 ASP A CA 1
ATOM 761 C C . ASP A 1 92 ? 10.798 11.663 12.726 1.00 57.44 92 ASP A C 1
ATOM 763 O O . AS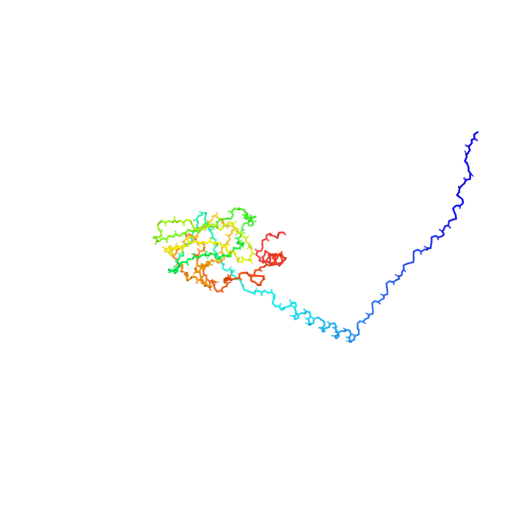P A 1 92 ? 10.198 12.187 13.670 1.00 57.44 92 ASP A O 1
ATOM 767 N N . PRO A 1 93 ? 12.065 11.228 12.854 1.00 51.06 93 PRO A N 1
ATOM 768 C CA . PRO A 1 93 ? 12.826 11.379 14.092 1.00 51.06 93 PRO A CA 1
ATOM 769 C C . PRO A 1 93 ? 13.055 12.844 14.499 1.00 51.06 93 PRO A C 1
ATOM 771 O O . PRO A 1 93 ? 13.440 13.096 15.639 1.00 51.06 93 PRO A O 1
ATOM 774 N N . ASN A 1 94 ? 12.807 13.810 13.608 1.00 52.44 94 ASN A N 1
ATOM 775 C CA . ASN A 1 94 ? 12.930 15.241 13.884 1.00 52.44 94 ASN A CA 1
ATOM 776 C C . ASN A 1 94 ? 11.578 15.933 14.124 1.00 52.44 94 ASN A C 1
ATOM 778 O O . ASN A 1 94 ? 11.558 17.134 14.395 1.00 52.44 94 ASN A O 1
ATOM 782 N N . GLY A 1 95 ? 10.461 15.199 14.038 1.00 52.47 95 GLY A N 1
ATOM 783 C CA . GLY A 1 95 ? 9.119 15.727 14.281 1.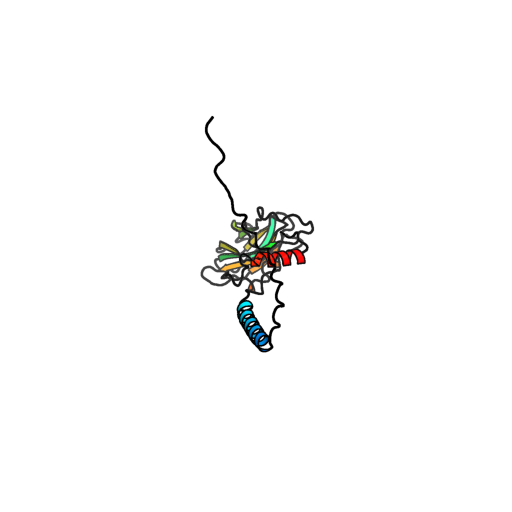00 52.47 95 GLY A CA 1
ATOM 784 C C . GLY A 1 95 ? 8.715 16.872 13.348 1.00 52.47 95 GLY A C 1
ATOM 785 O O . GLY A 1 95 ? 7.943 17.739 13.762 1.00 52.47 95 GLY A O 1
ATOM 786 N N . ALA A 1 96 ? 9.246 16.929 12.121 1.00 53.16 96 ALA A N 1
ATOM 787 C CA . ALA A 1 96 ? 8.804 17.918 11.155 1.00 53.16 96 ALA A CA 1
ATOM 788 C C . ALA A 1 96 ? 7.345 17.642 10.778 1.00 53.16 96 ALA A C 1
ATOM 790 O O . ALA A 1 96 ? 6.896 16.500 10.656 1.00 53.16 96 ALA A O 1
ATOM 791 N N . ASN A 1 97 ? 6.592 18.725 10.597 1.00 55.22 97 ASN A N 1
ATOM 792 C CA . ASN A 1 97 ? 5.241 18.632 10.073 1.00 55.22 97 ASN A CA 1
ATOM 793 C C . ASN A 1 97 ? 5.310 17.983 8.691 1.00 55.22 97 ASN A C 1
ATOM 795 O O . ASN A 1 97 ? 5.973 18.504 7.794 1.00 55.22 97 ASN A O 1
ATOM 799 N N . VAL A 1 98 ? 4.631 16.851 8.530 1.00 58.88 98 VAL A N 1
ATOM 800 C CA . VAL A 1 98 ? 4.544 16.172 7.241 1.00 58.88 98 VAL A CA 1
ATOM 801 C C . VAL A 1 98 ? 3.800 17.091 6.279 1.00 58.88 98 VAL A C 1
ATOM 803 O O . VAL A 1 98 ? 2.605 17.338 6.455 1.00 58.88 98 VAL A O 1
ATOM 806 N N . ASN A 1 99 ? 4.503 17.619 5.274 1.00 60.47 99 ASN A N 1
ATOM 807 C CA . ASN A 1 99 ? 3.867 18.395 4.221 1.00 60.47 99 ASN A CA 1
ATOM 808 C C . ASN A 1 99 ? 3.232 17.440 3.207 1.00 60.47 99 ASN A C 1
ATOM 810 O O . ASN A 1 99 ? 3.846 17.028 2.229 1.00 60.47 99 ASN A O 1
ATOM 814 N N . LEU A 1 100 ? 1.968 17.104 3.451 1.00 63.34 100 LEU A N 1
ATOM 815 C CA . LEU A 1 100 ? 1.193 16.211 2.5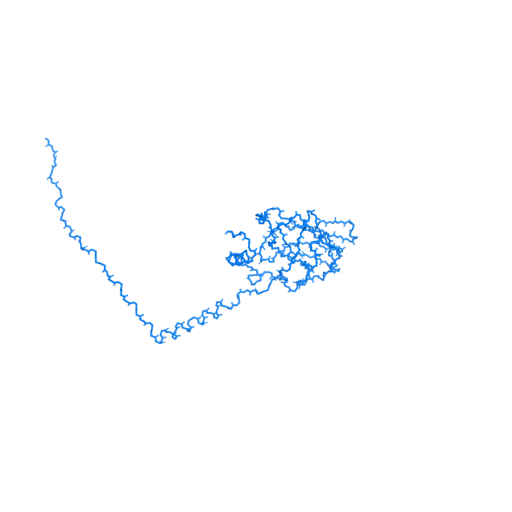93 1.00 63.34 100 LEU A CA 1
ATOM 816 C C . LEU A 1 100 ? 0.949 16.789 1.181 1.00 63.34 100 LEU A C 1
ATOM 818 O O . LEU A 1 100 ? 0.497 16.049 0.311 1.00 63.34 100 LEU A O 1
ATOM 822 N N . GLU A 1 101 ? 1.236 18.077 0.938 1.00 59.84 101 GLU A N 1
ATOM 823 C CA . GLU A 1 101 ? 1.078 18.733 -0.371 1.00 59.84 101 GLU A CA 1
ATOM 824 C C . GLU A 1 101 ? 2.241 18.451 -1.340 1.00 59.84 101 GLU A C 1
ATOM 826 O O . GLU A 1 101 ? 2.077 18.580 -2.554 1.00 59.84 101 GLU A O 1
ATOM 831 N N . GLU A 1 102 ? 3.413 18.055 -0.834 1.00 61.94 102 GLU A N 1
ATOM 832 C CA . GLU A 1 102 ? 4.612 17.795 -1.652 1.00 61.94 102 GLU A CA 1
ATOM 833 C C . GLU A 1 102 ? 4.864 16.307 -1.921 1.00 61.94 102 GLU A C 1
ATOM 835 O O . GLU A 1 102 ? 5.801 15.952 -2.643 1.00 61.94 102 GLU A O 1
ATOM 840 N N . LEU A 1 103 ? 3.983 15.442 -1.416 1.00 73.69 103 LEU A N 1
ATOM 841 C CA . LEU A 1 103 ? 4.067 14.003 -1.594 1.00 73.69 103 LEU A CA 1
ATOM 842 C C . LEU A 1 103 ? 4.031 13.596 -3.062 1.00 73.69 103 LEU A C 1
ATOM 844 O O . LEU A 1 103 ? 3.066 13.875 -3.777 1.00 73.69 103 LEU A O 1
ATOM 848 N N . LYS A 1 104 ? 5.060 12.856 -3.486 1.00 86.44 104 LYS A N 1
ATOM 849 C CA . LYS A 1 104 ? 5.144 12.286 -4.831 1.00 86.44 104 LYS A CA 1
ATOM 850 C C . LYS A 1 104 ? 5.847 10.935 -4.789 1.00 86.44 104 LYS A C 1
ATOM 852 O O . LYS A 1 104 ? 7.037 10.872 -4.474 1.00 86.44 104 LYS A O 1
ATOM 857 N N . PHE A 1 105 ? 5.125 9.883 -5.174 1.00 93.12 105 PHE A N 1
ATOM 858 C CA . PHE A 1 105 ? 5.747 8.661 -5.677 1.00 93.12 105 PHE A CA 1
ATOM 859 C C . PHE A 1 105 ? 5.504 8.553 -7.177 1.00 93.12 105 PHE A C 1
ATOM 861 O O . PHE A 1 105 ? 4.362 8.490 -7.636 1.00 93.12 105 PHE A O 1
ATOM 868 N N . GLU A 1 106 ? 6.582 8.543 -7.949 1.00 96.00 106 GLU A N 1
ATOM 869 C CA . GLU A 1 106 ? 6.509 8.307 -9.384 1.00 96.00 106 GLU A CA 1
ATOM 870 C C . GLU A 1 106 ? 6.573 6.805 -9.651 1.00 96.00 106 GLU A C 1
ATOM 872 O O . GLU A 1 106 ? 7.447 6.112 -9.130 1.00 96.00 106 GLU A O 1
ATOM 877 N N . VAL A 1 107 ? 5.632 6.304 -10.452 1.00 97.81 107 VAL A N 1
ATOM 878 C CA . VAL A 1 107 ? 5.616 4.912 -10.897 1.00 97.81 107 VAL A CA 1
ATOM 879 C C . VAL A 1 107 ? 5.949 4.882 -12.378 1.00 97.81 107 VAL A C 1
ATOM 881 O O . VAL A 1 107 ? 5.231 5.439 -13.214 1.00 97.81 107 VAL A O 1
ATOM 884 N N . GLU A 1 108 ? 7.037 4.206 -12.706 1.00 98.31 108 GLU A N 1
ATOM 885 C CA . GLU A 1 108 ? 7.553 4.050 -14.058 1.00 98.31 108 GLU A CA 1
ATOM 886 C C . GLU A 1 108 ? 7.554 2.570 -14.443 1.00 98.31 108 GLU A C 1
ATOM 888 O O . GLU A 1 108 ? 7.751 1.703 -13.597 1.00 98.31 108 GLU A O 1
ATOM 893 N N . ALA A 1 109 ? 7.366 2.270 -15.724 1.00 98.25 109 ALA A N 1
ATOM 894 C CA . ALA A 1 109 ? 7.428 0.918 -16.258 1.00 98.25 109 ALA A CA 1
ATOM 895 C C . ALA A 1 109 ? 8.509 0.808 -17.342 1.00 98.25 109 ALA A C 1
ATOM 897 O O . ALA A 1 109 ? 8.813 1.783 -18.038 1.00 98.25 109 ALA A O 1
ATOM 898 N N . SER A 1 110 ? 9.093 -0.379 -17.470 1.00 98.25 110 SER A N 1
ATOM 899 C CA . SER A 1 110 ? 10.162 -0.671 -18.418 1.00 98.25 110 SER A CA 1
ATOM 900 C C . SER A 1 110 ? 10.123 -2.125 -18.890 1.00 98.25 110 SER A C 1
ATOM 902 O O . SER A 1 110 ? 9.681 -3.031 -18.176 1.00 98.25 110 SER A O 1
ATOM 904 N N . VAL A 1 111 ? 10.635 -2.345 -20.101 1.00 97.50 111 VAL A N 1
ATOM 905 C CA . VAL A 1 111 ? 10.883 -3.676 -20.674 1.00 97.50 111 VAL A CA 1
ATOM 906 C C . VAL A 1 111 ? 12.292 -4.176 -20.342 1.00 97.50 111 VAL A C 1
ATOM 908 O O . VAL A 1 111 ? 12.502 -5.377 -20.203 1.00 97.50 111 VAL A O 1
ATOM 911 N N . ASP A 1 112 ? 13.260 -3.266 -20.211 1.00 96.44 112 ASP A N 1
ATOM 912 C CA . ASP A 1 112 ? 14.699 -3.564 -20.221 1.00 96.44 112 ASP A CA 1
ATOM 913 C C . ASP A 1 112 ? 15.458 -3.044 -18.986 1.00 96.44 112 ASP A C 1
ATOM 915 O O . ASP A 1 112 ? 16.663 -3.259 -18.874 1.00 96.44 112 ASP A O 1
ATOM 919 N N . MET A 1 113 ? 14.768 -2.375 -18.056 1.00 96.88 113 MET A N 1
ATOM 920 C CA . MET A 1 113 ? 15.332 -1.662 -16.898 1.00 96.88 113 MET A CA 1
ATOM 921 C C . MET A 1 113 ? 16.268 -0.492 -17.250 1.00 96.88 113 MET A C 1
ATOM 923 O O . MET A 1 113 ? 16.896 0.090 -16.361 1.00 96.88 113 MET A O 1
ATOM 927 N N . ILE A 1 114 ? 16.339 -0.098 -18.521 1.00 96.06 114 ILE A N 1
ATOM 928 C CA . ILE A 1 114 ? 17.178 0.997 -19.023 1.00 96.06 114 ILE A CA 1
ATOM 929 C C . ILE A 1 114 ? 16.289 2.172 -19.423 1.00 96.06 114 ILE A C 1
ATOM 931 O O . ILE A 1 114 ? 16.506 3.298 -18.974 1.00 96.06 114 ILE A O 1
ATOM 935 N N . ASN A 1 115 ? 15.263 1.905 -20.229 1.00 96.56 115 ASN A N 1
ATOM 936 C CA . ASN A 1 115 ? 14.315 2.891 -20.722 1.00 96.56 115 ASN A CA 1
ATOM 937 C C . ASN A 1 115 ? 13.047 2.842 -19.876 1.00 96.56 115 ASN A C 1
ATOM 939 O O . ASN A 1 115 ? 12.342 1.832 -19.854 1.00 96.56 115 ASN A O 1
ATOM 943 N N . TRP A 1 116 ? 12.756 3.939 -19.187 1.00 97.88 116 TRP A N 1
ATOM 944 C CA . TRP A 1 116 ? 11.649 4.031 -18.243 1.00 97.88 116 TRP A CA 1
ATOM 945 C C . TRP A 1 116 ? 10.599 5.008 -18.752 1.00 97.88 116 TRP A C 1
ATOM 947 O O . TRP A 1 116 ? 10.926 6.086 -19.252 1.00 97.88 116 TRP A O 1
ATOM 957 N N . LYS A 1 117 ? 9.329 4.624 -18.630 1.00 97.44 117 LYS A N 1
ATOM 958 C CA . LYS A 1 117 ? 8.186 5.473 -18.953 1.00 97.44 117 LYS A CA 1
ATOM 959 C C . LYS A 1 117 ? 7.308 5.613 -17.724 1.00 97.44 117 LYS A C 1
ATOM 961 O O . LYS A 1 117 ? 6.856 4.610 -17.182 1.00 97.44 117 LYS A O 1
ATOM 966 N N . GLN A 1 118 ? 7.001 6.844 -17.337 1.00 97.31 118 GLN A N 1
ATOM 967 C CA . GLN A 1 118 ? 6.021 7.105 -16.290 1.00 97.31 118 GLN A CA 1
ATOM 968 C C . GLN A 1 118 ? 4.648 6.530 -16.677 1.00 97.31 118 GLN A C 1
ATOM 970 O O . GLN A 1 118 ? 4.139 6.780 -17.774 1.00 97.31 118 GLN A O 1
ATOM 975 N N . VAL A 1 119 ? 4.058 5.750 -15.771 1.00 97.19 119 VAL A N 1
ATOM 976 C CA . VAL A 1 119 ? 2.725 5.142 -15.924 1.00 97.19 119 VAL A CA 1
ATOM 977 C C . VAL A 1 119 ? 1.725 5.661 -14.901 1.00 97.19 119 VAL A C 1
ATOM 979 O O . VAL A 1 119 ? 0.530 5.648 -15.182 1.00 97.19 119 VAL A O 1
ATOM 982 N N . ALA A 1 120 ? 2.193 6.133 -13.745 1.00 96.19 120 ALA A N 1
ATOM 983 C CA . ALA A 1 120 ? 1.345 6.735 -12.727 1.00 96.19 120 ALA A CA 1
ATOM 984 C C . ALA A 1 120 ? 2.137 7.728 -11.864 1.00 96.19 120 ALA A C 1
ATOM 986 O O . ALA A 1 120 ? 3.357 7.624 -11.724 1.00 96.19 120 ALA A O 1
ATOM 987 N N . LEU A 1 121 ? 1.419 8.670 -11.257 1.00 94.38 121 LEU A N 1
ATOM 988 C CA . LEU A 1 121 ? 1.930 9.538 -10.203 1.00 94.38 121 LEU A CA 1
ATOM 989 C C . LEU A 1 121 ? 1.006 9.394 -8.995 1.00 94.38 121 LEU A C 1
ATOM 991 O O . LEU A 1 121 ? -0.193 9.644 -9.098 1.00 94.38 121 LEU A O 1
ATOM 995 N N . ILE A 1 122 ? 1.562 8.972 -7.866 1.00 91.88 122 ILE A N 1
ATOM 996 C CA . ILE A 1 122 ? 0.858 8.937 -6.588 1.00 91.88 122 ILE A CA 1
ATOM 997 C C . ILE A 1 122 ? 1.135 10.272 -5.900 1.00 91.88 122 ILE A C 1
ATOM 999 O O . ILE A 1 122 ? 2.219 10.480 -5.359 1.00 91.88 122 ILE A O 1
ATOM 1003 N N . ASP A 1 123 ? 0.157 11.171 -5.970 1.00 87.00 123 ASP A N 1
ATOM 1004 C CA . ASP A 1 123 ? 0.164 12.520 -5.380 1.00 87.00 123 ASP A CA 1
ATOM 1005 C C . ASP A 1 123 ? -1.025 12.756 -4.428 1.00 87.00 123 ASP A C 1
ATOM 1007 O O . ASP A 1 123 ? -1.158 13.806 -3.804 1.00 87.00 123 ASP A O 1
ATOM 1011 N N . LYS A 1 124 ? -1.907 11.759 -4.305 1.00 78.25 124 LYS A N 1
ATOM 1012 C CA . LYS A 1 124 ? -3.056 11.766 -3.402 1.00 78.25 124 LYS A CA 1
ATOM 1013 C C . LYS A 1 124 ? -2.864 10.730 -2.323 1.00 78.25 124 LYS A C 1
ATOM 1015 O O . LYS A 1 124 ? -2.613 9.559 -2.608 1.00 78.25 124 LYS A O 1
ATOM 1020 N N . ILE A 1 125 ? -3.113 11.147 -1.091 1.00 74.44 125 ILE A N 1
ATOM 1021 C CA . ILE A 1 125 ? -3.051 10.271 0.067 1.00 74.44 125 ILE A CA 1
ATOM 1022 C C . ILE A 1 125 ? -4.354 10.253 0.837 1.00 74.44 125 ILE A C 1
ATOM 1024 O O . ILE A 1 125 ? -5.116 11.218 0.880 1.00 74.44 125 ILE A O 1
ATOM 1028 N N . SER A 1 126 ? -4.577 9.122 1.483 1.00 74.31 126 SER A N 1
ATOM 1029 C CA . SER A 1 126 ? -5.561 8.973 2.534 1.00 74.31 126 SER A CA 1
ATOM 1030 C C . SER A 1 126 ? -4.986 7.973 3.516 1.00 74.31 126 SER A C 1
ATOM 1032 O O . SER A 1 126 ? -4.803 6.811 3.162 1.00 74.31 126 SER A O 1
ATOM 1034 N N . MET A 1 127 ? -4.680 8.431 4.729 1.00 72.62 127 MET A N 1
ATOM 1035 C CA . MET A 1 127 ? -4.189 7.537 5.776 1.00 72.62 127 MET A CA 1
ATOM 1036 C C . MET A 1 127 ? -5.225 6.440 6.031 1.00 72.62 127 MET A C 1
ATOM 1038 O O . MET A 1 127 ? -6.428 6.711 6.002 1.00 72.62 127 MET A O 1
ATOM 1042 N N . PHE A 1 128 ? -4.749 5.217 6.274 1.00 74.75 128 PHE A N 1
ATOM 1043 C CA . PHE A 1 128 ? -5.590 4.068 6.634 1.00 74.75 128 PHE A CA 1
ATOM 1044 C C . PHE A 1 128 ? -6.693 3.739 5.608 1.00 74.75 128 PHE A C 1
ATOM 1046 O O . PHE A 1 128 ? -7.770 3.247 5.955 1.00 74.75 128 PHE A O 1
ATOM 1053 N N . ARG A 1 129 ? -6.431 4.018 4.326 1.00 83.56 129 ARG A N 1
ATOM 1054 C CA . ARG A 1 129 ? -7.350 3.716 3.230 1.00 83.56 129 ARG A CA 1
ATOM 1055 C C . ARG A 1 129 ? -6.595 3.258 1.993 1.00 83.56 129 ARG A C 1
ATOM 1057 O O . ARG A 1 129 ? -5.709 3.958 1.508 1.00 83.56 129 ARG A O 1
ATOM 1064 N N . TRP A 1 130 ? -7.029 2.133 1.433 1.00 87.69 130 TRP A N 1
ATOM 1065 C CA . TRP A 1 130 ? -6.578 1.689 0.121 1.00 87.69 130 TRP A CA 1
ATOM 1066 C C . TRP A 1 130 ? -6.995 2.694 -0.947 1.00 87.69 130 TRP A C 1
ATOM 1068 O O . TRP A 1 130 ? -8.177 2.992 -1.132 1.00 87.69 130 TRP A O 1
ATOM 1078 N N . MET A 1 131 ? -6.004 3.216 -1.653 1.00 89.19 131 MET A N 1
ATOM 1079 C CA . MET A 1 131 ? -6.192 4.119 -2.771 1.00 89.19 131 MET A CA 1
ATOM 1080 C C . MET A 1 131 ? -5.935 3.367 -4.069 1.00 89.19 131 MET A C 1
ATOM 1082 O O . MET A 1 131 ? -5.237 2.352 -4.104 1.00 89.19 131 MET A O 1
ATOM 1086 N N . THR A 1 132 ? -6.531 3.866 -5.146 1.00 93.00 132 THR A N 1
ATOM 1087 C CA . THR A 1 132 ? -6.332 3.294 -6.471 1.00 93.00 132 THR A CA 1
ATOM 1088 C C . THR A 1 132 ? -6.033 4.378 -7.485 1.00 93.00 132 THR A C 1
ATOM 1090 O O . THR A 1 132 ? -6.523 5.503 -7.370 1.00 93.00 132 THR A O 1
ATOM 1093 N N . ILE A 1 133 ? -5.225 4.023 -8.477 1.00 94.25 133 ILE A N 1
ATOM 1094 C CA . ILE A 1 133 ? -4.977 4.831 -9.664 1.00 94.25 133 ILE A CA 1
ATOM 1095 C C . ILE A 1 133 ? -5.055 3.926 -10.889 1.00 94.25 133 ILE A C 1
ATOM 1097 O O . ILE A 1 133 ? -4.481 2.834 -10.907 1.00 94.25 133 ILE A O 1
ATOM 1101 N N . ASP A 1 134 ? -5.813 4.354 -11.895 1.00 95.19 134 ASP A N 1
ATOM 1102 C CA . ASP A 1 134 ? -5.884 3.629 -13.158 1.00 95.19 134 ASP A CA 1
ATOM 1103 C C . ASP A 1 134 ? -4.530 3.734 -13.871 1.00 95.19 134 ASP A C 1
ATOM 1105 O O . ASP A 1 134 ? -3.927 4.806 -13.941 1.00 95.19 134 ASP A O 1
ATOM 1109 N N . ALA A 1 135 ? -4.043 2.609 -14.384 1.00 93.88 135 ALA A N 1
ATOM 1110 C CA . ALA A 1 135 ? -2.755 2.519 -15.057 1.00 93.88 135 ALA A CA 1
ATOM 1111 C C . ALA A 1 135 ? -2.852 1.495 -16.184 1.00 93.88 135 ALA A C 1
ATOM 1113 O O . ALA A 1 135 ? -3.460 0.448 -16.013 1.00 93.88 135 ALA A O 1
ATOM 1114 N N . SER A 1 136 ? -2.232 1.774 -17.328 1.00 95.50 136 SER A N 1
ATOM 1115 C CA . SER A 1 136 ? -2.199 0.843 -18.459 1.00 95.50 136 SER A CA 1
ATOM 1116 C C . SER A 1 136 ? -0.774 0.348 -18.664 1.00 95.50 136 SER A C 1
ATOM 1118 O O . SER A 1 136 ? 0.020 1.007 -19.340 1.00 95.50 136 SER A O 1
ATOM 1120 N N . ILE A 1 137 ? -0.456 -0.816 -18.098 1.00 96.88 137 ILE A N 1
ATOM 1121 C CA . ILE A 1 137 ? 0.873 -1.434 -18.200 1.00 96.88 137 ILE A CA 1
ATOM 1122 C C . ILE A 1 137 ? 0.738 -2.723 -19.005 1.00 96.88 137 ILE A C 1
ATOM 1124 O O . ILE A 1 137 ? 0.054 -3.654 -18.592 1.00 96.88 137 ILE A O 1
ATOM 1128 N N . ILE A 1 138 ? 1.367 -2.762 -20.179 1.00 96.38 138 ILE A N 1
ATOM 1129 C CA . ILE A 1 138 ? 1.316 -3.898 -21.108 1.00 96.38 138 ILE A CA 1
ATOM 1130 C C . ILE A 1 138 ? 2.741 -4.188 -21.559 1.00 96.38 138 ILE A C 1
ATOM 1132 O O . ILE A 1 138 ? 3.426 -3.263 -21.996 1.00 96.38 138 ILE A O 1
ATOM 1136 N N . ALA A 1 139 ? 3.178 -5.445 -21.455 1.00 94.69 139 ALA A N 1
ATOM 1137 C CA . ALA A 1 139 ? 4.511 -5.893 -21.870 1.00 94.69 139 ALA A CA 1
ATOM 1138 C C . ALA A 1 139 ? 5.675 -5.078 -21.260 1.00 94.69 139 ALA A C 1
ATOM 1140 O O . ALA A 1 139 ? 6.723 -4.932 -21.880 1.00 94.69 139 ALA A O 1
ATOM 1141 N N . ASN A 1 140 ? 5.489 -4.522 -20.058 1.00 96.50 140 ASN A N 1
ATOM 1142 C CA . ASN A 1 140 ? 6.506 -3.783 -19.304 1.00 96.50 140 ASN A CA 1
ATOM 1143 C C . ASN A 1 140 ? 6.590 -4.371 -17.884 1.00 96.50 140 ASN A C 1
ATOM 1145 O O . ASN A 1 140 ? 5.947 -3.848 -16.973 1.00 96.50 140 ASN A O 1
ATOM 1149 N N . PRO A 1 141 ? 7.310 -5.491 -17.696 1.00 97.00 141 PRO A N 1
ATOM 1150 C CA . PRO A 1 141 ? 7.289 -6.239 -16.443 1.00 97.00 141 PRO A CA 1
ATOM 1151 C C . PRO A 1 141 ? 8.090 -5.573 -15.322 1.00 97.00 141 PRO A C 1
ATOM 1153 O O . PRO A 1 141 ? 7.929 -5.961 -14.172 1.00 97.00 141 PRO A O 1
ATOM 1156 N N . TYR A 1 142 ? 8.962 -4.607 -15.616 1.00 98.50 142 TYR A N 1
ATOM 1157 C CA . TYR A 1 142 ? 9.754 -3.931 -14.591 1.00 98.50 142 TYR A CA 1
ATOM 1158 C C . TYR A 1 142 ? 9.084 -2.632 -14.183 1.00 98.50 142 TYR A C 1
ATOM 1160 O O . TYR A 1 142 ? 8.915 -1.738 -15.009 1.00 98.50 142 TYR A O 1
ATOM 1168 N N . ILE A 1 143 ? 8.737 -2.521 -12.906 1.00 98.56 143 ILE A N 1
ATOM 1169 C CA . ILE A 1 143 ? 8.116 -1.338 -12.322 1.00 98.56 143 ILE A CA 1
ATOM 1170 C C . ILE A 1 143 ? 9.114 -0.676 -11.389 1.00 98.56 143 ILE A C 1
ATOM 1172 O O . ILE A 1 143 ? 9.658 -1.331 -10.506 1.00 98.56 143 ILE A O 1
ATOM 1176 N N . ARG A 1 144 ? 9.344 0.623 -11.559 1.00 98.56 144 ARG A N 1
ATOM 1177 C CA . ARG A 1 144 ? 10.142 1.428 -10.640 1.00 98.56 144 ARG A CA 1
ATOM 1178 C C . ARG A 1 144 ? 9.230 2.380 -9.891 1.00 98.56 144 ARG A C 1
ATOM 1180 O O . ARG A 1 144 ? 8.522 3.167 -10.509 1.00 98.56 144 ARG A O 1
ATOM 1187 N N . ILE A 1 145 ? 9.269 2.297 -8.570 1.00 98.00 145 ILE A N 1
ATOM 1188 C CA . ILE A 1 145 ? 8.621 3.232 -7.660 1.00 98.00 145 ILE A CA 1
ATOM 1189 C C . ILE A 1 145 ? 9.710 4.153 -7.139 1.00 98.00 145 ILE A C 1
ATOM 1191 O O . ILE A 1 145 ? 10.686 3.674 -6.566 1.00 98.00 145 ILE A O 1
ATOM 1195 N N . ARG A 1 146 ? 9.561 5.458 -7.346 1.00 96.56 146 ARG A N 1
ATOM 1196 C CA . ARG A 1 146 ? 10.532 6.465 -6.926 1.00 96.56 146 ARG A CA 1
ATOM 1197 C C . ARG A 1 146 ? 9.906 7.429 -5.933 1.00 96.56 146 ARG A C 1
ATOM 1199 O O . ARG A 1 146 ? 8.867 8.012 -6.224 1.00 96.56 146 ARG A O 1
ATOM 1206 N N . GLY A 1 147 ? 10.539 7.591 -4.779 1.00 92.75 147 GLY A N 1
ATOM 1207 C CA . GLY A 1 147 ? 10.112 8.503 -3.723 1.00 92.75 147 GLY A CA 1
ATOM 1208 C C . GLY A 1 147 ? 10.909 9.802 -3.748 1.00 92.75 147 GLY A C 1
ATOM 1209 O O . GLY A 1 147 ? 12.124 9.802 -3.943 1.00 92.75 147 GLY A O 1
ATOM 1210 N N . TYR A 1 148 ? 10.222 10.921 -3.535 1.00 88.38 148 TYR A N 1
ATOM 1211 C CA . TYR A 1 148 ? 10.838 12.253 -3.495 1.00 88.38 148 TYR A CA 1
ATOM 1212 C C . TYR A 1 148 ? 10.737 12.937 -2.128 1.00 88.38 148 TYR A C 1
ATOM 1214 O O . TYR A 1 148 ? 11.364 13.977 -1.919 1.00 88.38 148 TYR A O 1
ATOM 1222 N N . ASP A 1 149 ? 9.987 12.334 -1.206 1.00 80.06 149 ASP A N 1
ATOM 1223 C CA . ASP A 1 149 ? 9.716 12.833 0.138 1.00 80.06 149 ASP A CA 1
ATOM 1224 C C . ASP A 1 149 ? 10.237 11.832 1.185 1.00 80.06 149 ASP A C 1
ATOM 1226 O O . ASP A 1 149 ? 10.083 10.619 1.033 1.00 80.06 149 ASP A O 1
ATOM 1230 N N . LYS A 1 150 ? 10.869 12.350 2.243 1.00 78.56 150 LYS A N 1
ATOM 1231 C CA . LYS A 1 150 ? 11.473 11.578 3.343 1.00 78.56 150 LYS A CA 1
ATOM 1232 C C . LYS A 1 150 ? 10.560 11.453 4.566 1.00 78.56 150 LYS A C 1
ATOM 1234 O O . LYS A 1 150 ? 10.908 10.761 5.528 1.00 78.56 150 LYS A O 1
ATOM 1239 N N . SER A 1 151 ? 9.424 12.140 4.564 1.00 74.62 151 SER A N 1
ATOM 1240 C CA . SER A 1 151 ? 8.456 12.189 5.661 1.00 74.62 151 SER A CA 1
A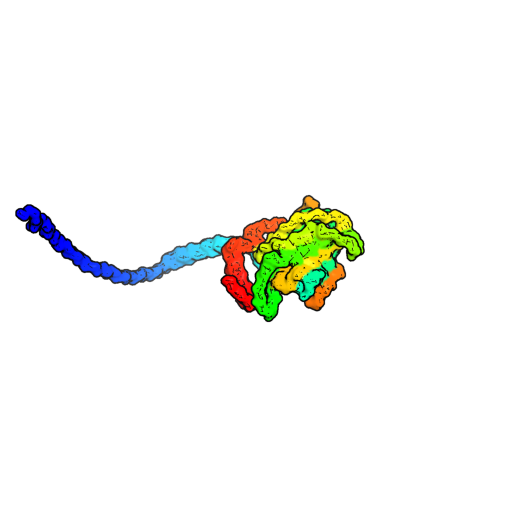TOM 1241 C C . SER A 1 151 ? 7.251 11.283 5.417 1.00 74.62 151 SER A C 1
ATOM 1243 O O . SER A 1 151 ? 6.490 11.009 6.346 1.00 74.62 151 SER A O 1
ATOM 1245 N N . VAL A 1 152 ? 7.090 10.766 4.196 1.00 80.19 152 VAL A N 1
ATOM 1246 C CA . VAL A 1 152 ? 5.961 9.908 3.839 1.00 80.19 152 VAL A CA 1
ATOM 1247 C C . VAL A 1 152 ? 6.409 8.522 3.415 1.00 80.19 152 VAL A C 1
ATOM 1249 O O . VAL A 1 152 ? 7.449 8.351 2.788 1.00 80.19 152 VAL A O 1
ATOM 1252 N N . VAL A 1 153 ? 5.607 7.527 3.781 1.00 88.38 153 VAL A N 1
ATOM 1253 C CA . VAL A 1 153 ? 5.898 6.115 3.572 1.00 88.38 153 VAL A CA 1
ATOM 1254 C C . VAL A 1 153 ? 4.863 5.477 2.671 1.00 88.38 153 VAL A C 1
ATOM 1256 O O . VAL A 1 153 ? 3.673 5.781 2.763 1.00 88.38 153 VAL A O 1
ATOM 1259 N N . LEU A 1 154 ? 5.317 4.556 1.832 1.00 92.31 154 LEU A N 1
ATOM 1260 C CA . LEU A 1 154 ? 4.443 3.672 1.081 1.00 92.31 154 LEU A CA 1
ATOM 1261 C C . LEU A 1 154 ? 4.432 2.320 1.795 1.00 92.31 154 LEU A C 1
ATOM 1263 O O . LEU A 1 154 ? 5.479 1.699 1.957 1.00 92.31 154 LEU A O 1
ATOM 1267 N N . ASN A 1 155 ? 3.260 1.914 2.276 1.00 93.19 155 ASN A N 1
ATOM 1268 C CA . ASN A 1 155 ? 3.104 0.693 3.058 1.00 93.19 155 ASN A CA 1
ATOM 1269 C C . ASN A 1 155 ? 3.027 -0.546 2.176 1.00 93.19 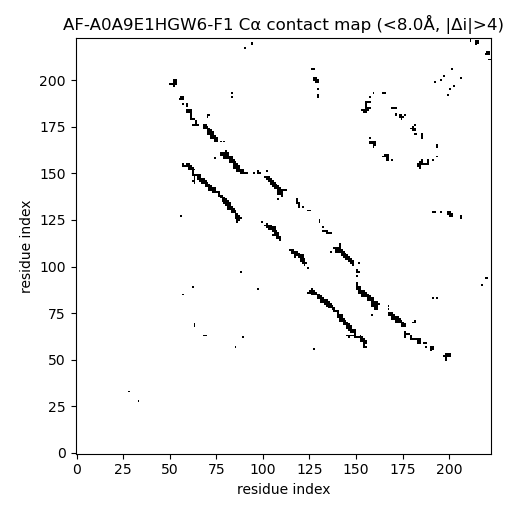155 ASN A C 1
ATOM 1271 O O . ASN A 1 155 ? 3.576 -1.571 2.521 1.00 93.19 155 ASN A O 1
ATOM 1275 N N . GLU A 1 156 ? 2.319 -0.459 1.054 1.00 95.69 156 GLU A N 1
ATOM 1276 C CA . GLU A 1 156 ? 2.090 -1.608 0.182 1.00 95.69 156 GLU A CA 1
ATOM 1277 C C . GLU A 1 156 ? 1.648 -1.113 -1.198 1.00 95.69 156 GLU A C 1
ATOM 1279 O O . GLU A 1 156 ? 0.943 -0.098 -1.302 1.00 95.69 156 GLU A O 1
ATOM 1284 N N . ILE A 1 157 ? 2.021 -1.837 -2.255 1.00 97.06 157 ILE A N 1
ATOM 1285 C CA . ILE A 1 157 ? 1.570 -1.581 -3.626 1.00 97.06 157 ILE A CA 1
ATOM 1286 C C . ILE A 1 157 ? 1.200 -2.881 -4.347 1.00 97.06 157 ILE A C 1
ATOM 1288 O O . ILE A 1 157 ? 1.968 -3.834 -4.375 1.00 97.06 157 ILE A O 1
ATOM 1292 N N . GLY A 1 158 ? 0.036 -2.919 -4.989 1.00 97.38 158 GLY A N 1
ATOM 1293 C CA . GLY A 1 158 ? -0.427 -4.051 -5.793 1.00 97.38 158 GLY A CA 1
ATOM 1294 C C . GLY A 1 158 ? -0.853 -3.639 -7.194 1.00 97.38 158 GLY A C 1
ATOM 1295 O O . GLY A 1 158 ? -1.288 -2.514 -7.432 1.00 97.38 158 GLY A O 1
ATOM 1296 N N . PHE A 1 159 ? -0.777 -4.581 -8.130 1.00 97.88 159 PHE A N 1
ATOM 1297 C CA . PHE A 1 159 ? -1.086 -4.357 -9.542 1.00 97.88 159 PHE A CA 1
ATOM 1298 C C . PHE A 1 159 ? -2.234 -5.273 -9.964 1.00 97.88 159 PHE A C 1
ATOM 1300 O O . PHE A 1 159 ? -2.074 -6.489 -10.010 1.00 97.88 159 PHE A O 1
ATOM 1307 N N . LYS A 1 160 ? -3.412 -4.717 -10.250 1.00 97.50 160 LYS A N 1
ATOM 1308 C CA . LYS A 1 160 ? -4.593 -5.495 -10.645 1.00 97.50 160 LYS A CA 1
ATOM 1309 C C . LYS A 1 160 ? -4.536 -5.848 -12.125 1.00 97.50 160 LYS A C 1
ATOM 1311 O O . LYS A 1 160 ? -4.417 -4.966 -12.978 1.00 97.50 160 LYS A O 1
ATOM 1316 N N . ILE A 1 161 ? -4.676 -7.138 -12.413 1.00 97.12 161 ILE A N 1
ATOM 1317 C CA . ILE A 1 161 ? -4.683 -7.662 -13.777 1.00 97.12 161 ILE A CA 1
ATOM 1318 C C . ILE A 1 161 ? -5.957 -7.210 -14.495 1.00 97.12 161 ILE A C 1
ATOM 1320 O O . ILE A 1 161 ? -7.057 -7.272 -13.941 1.00 97.12 161 ILE A O 1
ATOM 1324 N N . ALA A 1 162 ? -5.812 -6.793 -15.748 1.00 96.19 162 ALA A N 1
ATOM 1325 C CA . ALA A 1 162 ? -6.904 -6.303 -16.567 1.00 96.19 162 ALA A CA 1
ATOM 1326 C C . ALA A 1 162 ? -8.015 -7.352 -16.714 1.00 96.19 162 ALA A C 1
ATOM 1328 O O . ALA A 1 162 ? -7.767 -8.511 -17.059 1.00 96.19 162 ALA A O 1
ATOM 1329 N N . GLY A 1 163 ? -9.255 -6.947 -16.432 1.00 94.62 163 GLY A N 1
ATOM 1330 C CA . GLY A 1 163 ? -10.434 -7.812 -16.534 1.00 94.62 163 GLY A CA 1
ATOM 1331 C C . GLY A 1 163 ? -10.495 -8.982 -15.540 1.00 94.62 163 GLY A C 1
ATOM 1332 O O . GLY A 1 163 ? -11.391 -9.817 -15.659 1.00 94.62 163 GLY A O 1
ATOM 1333 N N . LYS A 1 164 ? -9.584 -9.065 -14.560 1.00 93.38 164 LYS A N 1
ATOM 1334 C CA . LYS A 1 164 ? -9.580 -10.106 -13.518 1.00 93.38 164 LYS A CA 1
ATOM 1335 C C . LYS A 1 164 ? -9.666 -9.454 -12.138 1.00 93.38 164 LYS A C 1
ATOM 1337 O O . LYS A 1 164 ? -8.992 -8.465 -11.868 1.00 93.38 164 LYS A O 1
ATOM 1342 N N . ASP A 1 165 ? -10.452 -10.026 -11.229 1.00 92.88 165 ASP A N 1
ATOM 1343 C CA . ASP A 1 165 ? -10.438 -9.618 -9.814 1.00 92.88 165 ASP A CA 1
ATOM 1344 C C . ASP A 1 165 ? -9.270 -10.297 -9.084 1.00 92.88 165 ASP A C 1
ATOM 1346 O O . ASP A 1 165 ? -9.443 -11.172 -8.237 1.00 92.88 165 ASP A O 1
ATOM 1350 N N . LYS A 1 166 ? -8.051 -9.990 -9.539 1.00 94.88 166 LYS A N 1
ATOM 1351 C CA . LYS A 1 166 ? -6.820 -10.630 -9.083 1.00 94.88 166 LYS A CA 1
ATOM 1352 C C . LYS A 1 166 ? -5.629 -9.683 -9.235 1.00 94.88 166 LYS A C 1
ATOM 1354 O O . LYS A 1 166 ? -5.504 -8.990 -10.245 1.00 94.88 166 LYS A O 1
ATOM 1359 N N . LEU A 1 167 ? -4.737 -9.709 -8.249 1.00 96.81 167 LEU A N 1
ATOM 1360 C CA . LEU A 1 167 ? -3.435 -9.054 -8.317 1.00 96.81 167 LEU A CA 1
ATOM 1361 C C . LEU A 1 167 ? -2.412 -9.898 -9.084 1.00 96.81 167 LEU A C 1
ATOM 1363 O O . LEU A 1 167 ? -2.381 -11.128 -8.970 1.00 96.81 167 LEU A O 1
ATOM 1367 N N . ALA A 1 168 ? -1.567 -9.214 -9.845 1.00 97.31 168 ALA A N 1
ATOM 1368 C CA . ALA A 1 168 ? -0.369 -9.766 -10.445 1.00 97.31 168 ALA A CA 1
ATOM 1369 C C . ALA A 1 168 ? 0.608 -10.198 -9.350 1.00 97.31 168 ALA A C 1
ATOM 1371 O O . ALA A 1 168 ? 0.752 -9.523 -8.330 1.00 97.31 168 ALA A O 1
ATOM 1372 N N . LYS A 1 169 ? 1.308 -11.312 -9.568 1.00 97.69 169 LYS A N 1
ATOM 1373 C CA . LYS A 1 169 ? 2.462 -11.657 -8.735 1.00 97.69 169 LYS A CA 1
ATOM 1374 C C . LYS A 1 169 ? 3.556 -10.614 -8.924 1.00 97.69 169 LYS A C 1
ATOM 1376 O O . LYS A 1 169 ? 3.807 -10.186 -10.051 1.00 97.69 169 LYS A O 1
ATOM 1381 N N . VAL A 1 170 ? 4.209 -10.254 -7.825 1.00 98.06 170 VAL A N 1
ATOM 1382 C CA . VAL A 1 170 ? 5.266 -9.246 -7.798 1.00 98.06 170 VAL A CA 1
ATOM 1383 C C . VAL A 1 170 ? 6.493 -9.817 -7.101 1.00 98.06 170 VAL A C 1
ATOM 1385 O O . VAL A 1 170 ? 6.383 -10.499 -6.085 1.00 98.06 170 VAL A O 1
ATOM 1388 N N . GLU A 1 171 ? 7.666 -9.538 -7.652 1.00 98.06 171 GLU A N 1
ATOM 1389 C CA . GLU A 1 171 ? 8.959 -9.932 -7.110 1.00 98.06 171 GLU A CA 1
ATOM 1390 C C . GLU A 1 171 ? 9.848 -8.700 -6.947 1.00 98.06 171 GLU A C 1
ATOM 1392 O O . GLU A 1 171 ? 9.904 -7.828 -7.814 1.00 98.06 171 GLU A O 1
ATOM 1397 N N . TYR A 1 172 ? 10.576 -8.634 -5.837 1.00 98.19 172 TYR A N 1
ATOM 1398 C CA . TYR A 1 172 ? 11.583 -7.602 -5.629 1.00 98.19 172 TYR A CA 1
ATOM 1399 C C . TYR A 1 172 ? 12.794 -7.829 -6.544 1.00 98.19 172 TYR A C 1
ATOM 1401 O O . TYR A 1 172 ? 13.297 -8.950 -6.640 1.00 98.19 172 TYR A O 1
ATOM 1409 N N . VAL A 1 173 ? 13.299 -6.756 -7.159 1.00 98.00 173 VAL A N 1
ATOM 1410 C CA . VAL A 1 173 ? 14.501 -6.788 -8.006 1.00 98.00 173 VAL A CA 1
ATOM 1411 C C . VAL A 1 173 ? 15.648 -6.016 -7.364 1.00 98.00 173 VAL A C 1
ATOM 1413 O O . VAL A 1 173 ? 16.723 -6.579 -7.166 1.00 98.00 173 VAL A O 1
ATOM 1416 N N . ASN A 1 174 ? 15.449 -4.727 -7.076 1.00 97.50 174 ASN A N 1
ATOM 1417 C CA . ASN A 1 174 ? 16.503 -3.851 -6.561 1.00 97.50 174 ASN A CA 1
ATOM 1418 C C . ASN A 1 174 ? 15.926 -2.648 -5.794 1.00 97.50 174 ASN A C 1
ATOM 1420 O O . ASN A 1 174 ? 14.769 -2.292 -5.993 1.00 97.50 174 ASN A O 1
ATOM 1424 N N . GLY A 1 175 ? 16.740 -1.994 -4.971 1.00 96.88 175 GLY A N 1
ATOM 1425 C CA . GLY A 1 175 ? 16.400 -0.809 -4.192 1.00 96.88 175 GLY A CA 1
ATOM 1426 C C . GLY A 1 175 ? 17.638 0.061 -3.971 1.00 96.88 175 GLY A C 1
ATOM 1427 O O . GLY A 1 175 ? 18.756 -0.452 -3.945 1.00 96.88 175 GLY A O 1
ATOM 1428 N N . THR A 1 176 ? 17.455 1.378 -3.861 1.00 96.50 176 THR A N 1
ATOM 1429 C CA . THR A 1 176 ? 18.571 2.329 -3.661 1.00 96.50 176 THR A CA 1
ATOM 1430 C C . THR A 1 176 ? 18.664 2.889 -2.245 1.00 96.50 176 THR A C 1
ATOM 1432 O O . THR A 1 176 ? 19.737 3.346 -1.860 1.00 96.50 176 THR A O 1
ATOM 1435 N N . SER A 1 177 ? 17.573 2.820 -1.477 1.00 92.31 177 SER A N 1
ATOM 1436 C CA . SER A 1 177 ? 17.555 3.212 -0.065 1.00 92.31 177 SER A CA 1
ATOM 1437 C C . SER A 1 177 ? 18.545 2.359 0.732 1.00 92.31 177 SER A C 1
ATOM 1439 O O . SER A 1 177 ? 18.691 1.157 0.501 1.00 92.31 177 SER A O 1
ATOM 1441 N N . TYR A 1 178 ? 19.239 2.992 1.677 1.00 92.06 178 TYR A N 1
ATOM 1442 C CA . TYR A 1 178 ? 20.187 2.310 2.557 1.00 92.06 178 TYR A CA 1
ATOM 1443 C C . TYR A 1 178 ? 19.523 1.780 3.834 1.00 92.06 178 TYR A C 1
ATOM 1445 O O . TYR A 1 178 ? 20.087 0.906 4.492 1.00 92.06 178 TYR A O 1
ATOM 1453 N N . THR A 1 179 ? 18.344 2.296 4.192 1.00 90.94 179 THR A N 1
ATOM 1454 C CA . THR A 1 179 ? 17.579 1.876 5.373 1.00 90.94 179 THR A CA 1
ATOM 1455 C C . THR A 1 179 ? 16.553 0.792 5.045 1.00 90.94 179 THR A C 1
ATOM 1457 O O . THR A 1 179 ? 16.366 -0.128 5.840 1.00 90.94 179 THR A O 1
ATOM 1460 N N . TYR A 1 180 ? 15.894 0.883 3.887 1.00 91.81 180 TYR A N 1
ATOM 1461 C CA . TYR A 1 180 ? 14.784 0.014 3.494 1.00 91.81 180 TYR A CA 1
ATOM 1462 C C . TYR A 1 180 ? 15.142 -0.801 2.262 1.00 91.81 180 TYR A C 1
ATOM 1464 O O . TYR A 1 180 ? 15.741 -0.300 1.311 1.00 91.81 180 TYR A O 1
ATOM 1472 N N . THR A 1 181 ? 14.723 -2.064 2.243 1.00 92.00 181 THR A N 1
ATOM 1473 C CA . THR A 1 181 ? 15.055 -2.947 1.121 1.00 92.00 181 THR A CA 1
ATOM 1474 C C . THR A 1 181 ? 14.178 -2.689 -0.100 1.00 92.00 181 THR A C 1
ATOM 1476 O O . THR A 1 181 ? 14.622 -2.897 -1.222 1.00 92.00 181 THR A O 1
ATOM 1479 N N . GLY A 1 182 ? 12.940 -2.243 0.105 1.00 93.69 182 GLY A N 1
ATOM 1480 C CA . GLY A 1 182 ? 11.886 -2.170 -0.903 1.00 93.69 182 GLY A CA 1
ATOM 1481 C C . GLY A 1 182 ? 10.999 -3.415 -0.956 1.00 93.69 182 GLY A C 1
ATOM 1482 O O . GLY A 1 182 ? 9.969 -3.392 -1.626 1.00 93.69 182 GLY A O 1
ATOM 1483 N N . LYS A 1 183 ? 11.352 -4.497 -0.247 1.00 97.06 183 LYS A N 1
ATOM 1484 C CA . LYS A 1 183 ? 10.495 -5.691 -0.123 1.00 97.06 183 LYS A CA 1
ATOM 1485 C C . LYS A 1 183 ? 9.247 -5.425 0.709 1.00 97.06 183 LYS A C 1
ATOM 1487 O O . LYS A 1 183 ? 8.245 -6.091 0.497 1.00 97.06 183 LYS A O 1
ATOM 1492 N N . GLU A 1 184 ? 9.319 -4.433 1.590 1.00 96.12 184 GLU A N 1
ATOM 1493 C CA . GLU A 1 184 ? 8.224 -3.947 2.429 1.00 96.12 184 GLU A CA 1
ATOM 1494 C C . GLU A 1 184 ? 7.053 -3.403 1.595 1.00 96.12 184 GLU A C 1
ATOM 1496 O O . GLU A 1 184 ? 5.995 -3.138 2.130 1.00 96.12 184 GLU A O 1
ATOM 1501 N N . LEU A 1 185 ? 7.240 -3.194 0.285 1.00 97.06 185 LEU A N 1
ATOM 1502 C CA . LEU A 1 185 ? 6.173 -2.778 -0.624 1.00 97.06 185 LEU A CA 1
ATOM 1503 C C . LEU A 1 185 ? 5.293 -3.925 -1.125 1.00 97.06 185 LEU A C 1
ATOM 1505 O O . LEU A 1 185 ? 4.296 -3.639 -1.789 1.00 97.06 185 LEU A O 1
ATOM 1509 N N . ILE A 1 186 ? 5.727 -5.174 -0.929 1.00 97.56 186 ILE A N 1
ATOM 1510 C CA . ILE A 1 186 ? 5.117 -6.374 -1.519 1.00 97.56 186 ILE A CA 1
ATOM 1511 C C . ILE A 1 186 ? 4.993 -7.542 -0.527 1.00 97.56 186 ILE A C 1
ATOM 1513 O O . ILE A 1 186 ? 4.751 -8.676 -0.951 1.00 97.56 186 ILE A O 1
ATOM 1517 N N . ASP A 1 187 ? 5.232 -7.323 0.768 1.00 96.7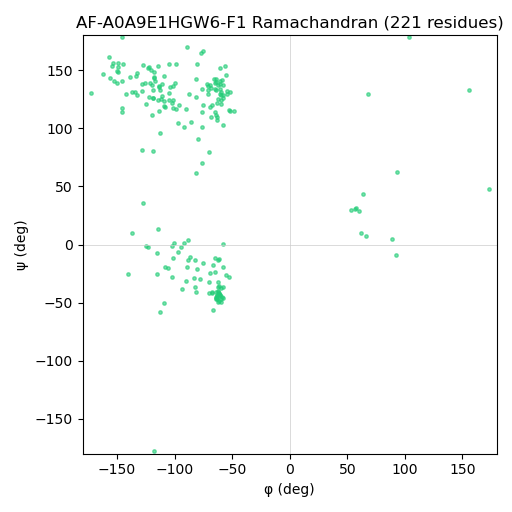5 187 ASP A N 1
ATOM 1518 C CA . ASP A 1 187 ? 5.292 -8.390 1.772 1.00 96.75 187 ASP A CA 1
ATOM 1519 C C . ASP A 1 187 ? 3.936 -8.726 2.410 1.00 96.75 187 ASP A C 1
ATOM 1521 O O . ASP A 1 187 ? 3.806 -9.806 2.990 1.00 96.75 187 ASP A O 1
ATOM 1525 N N . GLU A 1 188 ? 2.910 -7.887 2.237 1.00 96.00 188 GLU A N 1
ATOM 1526 C CA . GLU A 1 188 ? 1.566 -8.075 2.801 1.00 96.00 188 GLU A CA 1
ATOM 1527 C C . GLU A 1 188 ? 0.459 -7.970 1.724 1.00 96.00 188 GLU A C 1
ATOM 1529 O O . GLU A 1 188 ? -0.658 -7.504 1.975 1.00 96.00 188 GLU A O 1
ATOM 1534 N N . GLN A 1 189 ? 0.744 -8.453 0.502 1.00 95.25 189 GLN A N 1
ATOM 1535 C CA . GLN A 1 189 ? -0.178 -8.455 -0.653 1.00 95.25 189 GLN A CA 1
ATOM 1536 C C . GLN A 1 189 ? -1.553 -9.086 -0.367 1.00 95.25 189 GLN A C 1
ATOM 1538 O O . GLN A 1 189 ? -2.545 -8.728 -1.004 1.00 95.25 189 GLN A O 1
ATOM 1543 N N . ASP A 1 190 ? -1.640 -10.023 0.580 1.00 92.62 190 ASP A N 1
ATOM 1544 C CA . ASP A 1 190 ? -2.890 -10.661 1.009 1.00 92.62 190 ASP A CA 1
ATOM 1545 C C . ASP A 1 190 ? -3.851 -9.693 1.721 1.00 92.62 190 ASP A C 1
ATOM 1547 O O . ASP A 1 190 ? -5.052 -9.959 1.793 1.00 92.62 190 ASP A O 1
ATOM 1551 N N . LYS A 1 191 ? -3.352 -8.545 2.196 1.00 91.12 191 LYS A N 1
ATOM 1552 C CA . LYS A 1 191 ? -4.150 -7.497 2.848 1.00 91.12 191 LYS A CA 1
ATOM 1553 C C . LYS A 1 191 ? -4.772 -6.498 1.874 1.00 91.12 191 LYS A C 1
ATOM 1555 O O . LYS A 1 191 ? -5.607 -5.690 2.292 1.00 91.12 191 LYS A O 1
ATOM 1560 N N . ILE A 1 192 ? -4.376 -6.515 0.601 1.00 89.88 192 ILE A N 1
ATOM 1561 C CA . ILE A 1 192 ? -4.887 -5.573 -0.397 1.00 89.88 192 ILE A CA 1
ATOM 1562 C C . ILE A 1 192 ? -6.352 -5.887 -0.699 1.00 89.88 192 ILE A C 1
ATOM 1564 O O . ILE A 1 192 ? -6.704 -6.942 -1.230 1.00 89.88 192 ILE A O 1
ATOM 1568 N N . ALA A 1 193 ? -7.224 -4.921 -0.422 1.00 82.25 193 ALA A N 1
ATOM 1569 C CA . ALA A 1 193 ? -8.634 -5.029 -0.753 1.00 82.25 193 ALA A CA 1
ATOM 1570 C C . ALA A 1 193 ? -8.902 -4.573 -2.197 1.00 82.25 193 ALA A C 1
ATOM 1572 O O . ALA A 1 193 ? -8.949 -3.375 -2.476 1.00 82.25 193 ALA A O 1
ATOM 1573 N N . LEU A 1 194 ? -9.158 -5.518 -3.112 1.00 81.06 194 LEU A N 1
ATOM 1574 C CA . LEU A 1 194 ? -9.488 -5.199 -4.513 1.00 81.06 194 LEU A CA 1
ATOM 1575 C C . LEU A 1 194 ? -10.814 -4.438 -4.671 1.00 81.06 194 LEU A C 1
ATOM 1577 O O . LEU A 1 194 ? -10.983 -3.679 -5.625 1.00 81.06 194 LEU A O 1
ATOM 1581 N N . ASN A 1 195 ? -11.713 -4.569 -3.695 1.00 74.19 195 ASN A N 1
ATOM 1582 C CA . ASN A 1 195 ? -12.960 -3.815 -3.607 1.00 74.19 195 ASN A CA 1
ATOM 1583 C C . ASN A 1 195 ? -12.978 -2.982 -2.310 1.00 74.19 195 ASN A C 1
ATOM 1585 O O . ASN A 1 195 ? -13.568 -3.422 -1.314 1.00 74.19 195 ASN A O 1
ATOM 1589 N N . PRO A 1 196 ? -12.315 -1.807 -2.274 1.00 65.19 196 PRO A N 1
ATOM 1590 C CA . PRO A 1 196 ? -12.327 -0.943 -1.102 1.00 65.19 196 PRO A CA 1
ATOM 1591 C C . PRO A 1 196 ? -13.762 -0.510 -0.774 1.00 65.19 196 PRO A C 1
ATOM 1593 O O . PRO A 1 196 ? -14.500 -0.056 -1.648 1.00 65.19 196 PRO A O 1
ATOM 1596 N N . ASN A 1 197 ? -14.180 -0.675 0.475 1.00 66.12 197 ASN A N 1
ATOM 1597 C CA . ASN A 1 197 ? -15.493 -0.294 0.981 1.00 66.12 197 ASN A CA 1
ATOM 1598 C C . ASN A 1 197 ? -15.368 0.185 2.439 1.00 66.12 197 ASN A C 1
ATOM 1600 O O . ASN A 1 197 ? -14.281 0.170 3.013 1.00 66.12 197 ASN A O 1
ATOM 1604 N N . TYR A 1 198 ? -16.482 0.598 3.050 1.00 60.97 198 TYR A N 1
ATOM 1605 C CA . TYR A 1 198 ? -16.494 1.098 4.433 1.00 60.97 198 TYR A CA 1
ATOM 1606 C C . TYR A 1 198 ? -15.949 0.092 5.465 1.00 60.97 198 TYR A C 1
ATOM 1608 O O . TYR A 1 198 ? -15.591 0.482 6.564 1.00 60.97 198 TYR A O 1
ATOM 1616 N N . TYR A 1 199 ? -15.897 -1.202 5.137 1.00 56.16 199 TYR A N 1
ATOM 1617 C CA . TYR A 1 199 ? -15.412 -2.236 6.043 1.00 56.16 199 TYR A CA 1
ATOM 1618 C C . TYR A 1 199 ? -13.883 -2.354 6.041 1.00 56.16 199 TYR A C 1
ATOM 1620 O O . TYR A 1 199 ? -13.302 -2.774 7.032 1.00 56.16 199 TYR A O 1
ATOM 1628 N N . ASN A 1 200 ? -13.205 -2.022 4.942 1.00 59.38 200 ASN A N 1
ATOM 1629 C CA . ASN A 1 200 ? -11.755 -2.226 4.789 1.00 59.38 200 ASN A CA 1
ATOM 1630 C C . ASN A 1 200 ? -10.960 -0.915 4.679 1.00 59.38 200 ASN A C 1
ATOM 1632 O O . ASN A 1 200 ? -9.803 -0.925 4.264 1.00 59.38 200 ASN A O 1
ATOM 1636 N N . SER A 1 201 ? -11.594 0.209 5.008 1.00 58.59 201 SER A N 1
ATOM 1637 C CA . SER A 1 201 ? -11.026 1.555 4.965 1.00 58.59 201 SER A CA 1
ATOM 1638 C C . SER A 1 201 ? -11.685 2.410 6.041 1.00 58.59 201 SER A C 1
ATOM 1640 O O . SER A 1 201 ? -12.901 2.335 6.192 1.00 58.59 201 SER A O 1
ATOM 1642 N N . SER A 1 202 ? -10.919 3.242 6.752 1.00 60.00 202 SER A N 1
ATOM 1643 C CA . SER A 1 202 ? -11.487 4.103 7.800 1.00 60.00 202 SER A CA 1
ATOM 1644 C C . SER A 1 202 ? -12.473 5.130 7.228 1.00 60.00 202 SER A C 1
ATOM 1646 O O . SER A 1 202 ? -12.171 5.807 6.237 1.00 60.00 202 SER A O 1
ATOM 1648 N N . TYR A 1 203 ? -13.642 5.267 7.861 1.00 64.62 203 TYR A N 1
ATOM 1649 C CA . TYR A 1 203 ? -14.633 6.296 7.533 1.00 64.62 203 TYR A CA 1
ATOM 1650 C C . TYR A 1 203 ? -14.398 7.600 8.321 1.00 64.62 203 TYR A C 1
ATOM 1652 O O . TYR A 1 203 ? -13.543 7.688 9.200 1.00 64.62 203 TYR A O 1
ATOM 1660 N N . PHE A 1 204 ? -15.119 8.652 7.928 1.00 55.84 204 PHE A N 1
ATOM 1661 C CA . PHE A 1 204 ? -14.803 10.067 8.152 1.00 55.84 204 PHE A CA 1
ATOM 1662 C C . PHE A 1 204 ? -14.573 10.487 9.618 1.00 55.84 204 PHE A C 1
ATOM 1664 O O . PHE A 1 204 ? -13.844 11.446 9.835 1.00 55.84 204 PHE A O 1
ATOM 1671 N N . ASP A 1 205 ? -15.148 9.802 10.612 1.00 56.19 205 ASP A N 1
ATOM 1672 C CA . ASP A 1 205 ? -14.900 10.034 12.043 1.00 56.19 205 ASP A CA 1
ATOM 1673 C C . ASP A 1 205 ? -13.961 9.000 12.699 1.00 56.19 205 ASP A C 1
ATOM 1675 O O . ASP A 1 205 ? -13.211 9.336 13.619 1.00 56.19 205 ASP A O 1
ATOM 1679 N N . GLU A 1 206 ? -13.921 7.769 12.184 1.00 62.28 206 GLU A N 1
ATOM 1680 C CA . GLU A 1 206 ? -13.031 6.689 12.642 1.00 62.28 206 GLU A CA 1
ATOM 1681 C C . GLU A 1 206 ? -11.551 7.040 12.470 1.00 62.28 206 GLU A C 1
ATOM 1683 O O . GLU A 1 206 ? -10.716 6.702 13.316 1.00 62.28 206 GLU A O 1
ATOM 1688 N N . ILE A 1 207 ? -11.227 7.763 11.392 1.00 64.00 207 ILE A N 1
ATOM 1689 C CA . ILE A 1 207 ? -9.853 8.169 11.106 1.00 64.00 207 ILE A CA 1
ATOM 1690 C C . ILE A 1 207 ? -9.287 9.072 12.201 1.00 64.00 207 ILE A C 1
ATOM 1692 O O . ILE A 1 207 ? -8.100 8.975 12.484 1.00 64.00 207 ILE A O 1
ATOM 1696 N N . TYR A 1 208 ? -10.102 9.905 12.857 1.00 61.50 208 TYR A N 1
ATOM 1697 C CA . TYR A 1 208 ? -9.609 10.809 13.894 1.00 61.50 208 TYR A CA 1
ATOM 1698 C C . TYR A 1 208 ? -9.108 10.015 15.105 1.00 61.50 208 TYR A C 1
ATOM 1700 O O . TYR A 1 208 ? -7.937 10.102 15.481 1.00 61.50 208 TYR A O 1
ATOM 1708 N N . HIS A 1 209 ? -9.955 9.171 15.692 1.00 72.88 209 HIS A N 1
ATOM 1709 C CA . HIS A 1 209 ? -9.567 8.413 16.881 1.00 72.88 209 HIS A CA 1
ATOM 1710 C C . HIS A 1 209 ? -8.426 7.429 16.599 1.00 72.88 209 HIS A C 1
ATOM 1712 O O . HIS A 1 209 ? -7.491 7.337 17.397 1.00 72.88 209 HIS A O 1
ATOM 1718 N N . ALA A 1 210 ? -8.460 6.751 15.447 1.00 72.44 210 ALA A N 1
ATOM 1719 C CA . ALA A 1 210 ? -7.391 5.846 15.034 1.00 72.44 210 ALA A CA 1
ATOM 1720 C C . ALA A 1 210 ? -6.067 6.592 14.817 1.00 72.44 210 ALA A C 1
ATOM 1722 O O . ALA A 1 210 ? -5.026 6.167 15.320 1.00 72.44 210 ALA A O 1
ATOM 1723 N N . ARG A 1 211 ? -6.106 7.738 14.128 1.00 71.25 211 ARG A N 1
ATOM 1724 C CA . ARG A 1 211 ? -4.927 8.569 13.880 1.00 71.25 211 ARG A CA 1
ATOM 1725 C C . ARG A 1 211 ? -4.345 9.130 15.169 1.00 71.25 211 ARG A C 1
ATOM 1727 O O . ARG A 1 211 ? -3.148 8.986 15.364 1.00 71.25 211 ARG A O 1
ATOM 1734 N N . THR A 1 212 ? -5.158 9.679 16.073 1.00 73.62 212 THR A N 1
ATOM 1735 C CA . THR A 1 212 ? -4.655 10.186 17.363 1.00 73.62 212 THR A CA 1
ATOM 1736 C C . THR A 1 212 ? -4.009 9.077 18.179 1.00 73.62 212 THR A C 1
ATOM 1738 O O . THR A 1 212 ? -2.942 9.283 18.748 1.00 73.62 212 THR A O 1
ATOM 1741 N N . GLY A 1 213 ? -4.627 7.892 18.233 1.00 76.38 213 GLY A N 1
ATOM 1742 C CA . GLY A 1 213 ? -4.049 6.746 18.934 1.00 76.38 213 GLY A CA 1
ATOM 1743 C C . GLY A 1 213 ? -2.709 6.319 18.331 1.00 76.38 213 GLY A C 1
ATOM 1744 O O . GLY A 1 213 ? -1.754 6.069 19.066 1.00 76.38 213 GLY A O 1
ATOM 1745 N N . TYR A 1 214 ? -2.615 6.292 16.998 1.00 74.00 214 TYR A N 1
ATOM 1746 C CA . TYR A 1 214 ? -1.374 5.993 16.284 1.00 74.00 214 TYR A CA 1
ATOM 1747 C C . TYR A 1 214 ? -0.293 7.052 16.532 1.00 74.00 214 TYR A C 1
ATOM 1749 O O . TYR A 1 214 ? 0.835 6.707 16.872 1.00 74.00 214 TYR A O 1
ATOM 175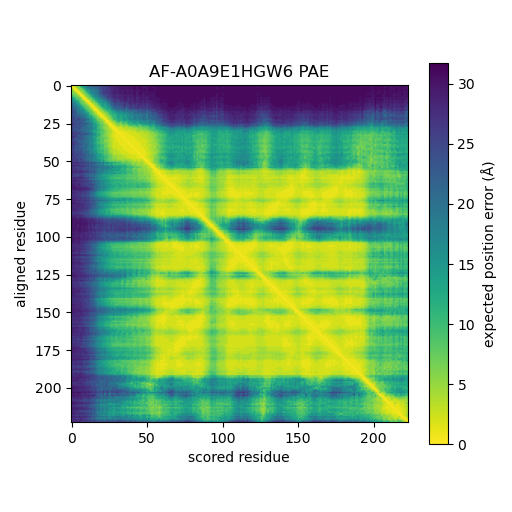7 N N . GLU A 1 215 ? -0.637 8.335 16.433 1.00 71.06 215 GLU A N 1
ATOM 1758 C CA . GLU A 1 215 ? 0.272 9.452 16.701 1.00 71.06 215 GLU A CA 1
ATOM 1759 C C . GLU A 1 215 ? 0.788 9.417 18.141 1.00 71.06 215 GLU A C 1
ATOM 1761 O O . GLU A 1 215 ? 1.988 9.544 18.356 1.00 71.06 215 GLU A O 1
ATOM 1766 N N . GLN A 1 216 ? -0.069 9.147 19.129 1.00 78.31 216 GLN A N 1
ATOM 1767 C CA . GLN A 1 216 ? 0.351 8.982 20.524 1.00 78.31 216 GLN A CA 1
ATOM 1768 C C . GLN A 1 216 ? 1.290 7.789 20.714 1.00 78.31 216 GLN A C 1
ATOM 1770 O O . GLN A 1 216 ? 2.312 7.919 21.385 1.00 78.31 216 GLN A O 1
ATOM 1775 N N . LEU A 1 217 ? 0.978 6.640 20.105 1.00 78.00 217 LEU A N 1
ATOM 1776 C CA . LEU A 1 217 ? 1.838 5.455 20.142 1.00 78.00 217 LEU A CA 1
ATOM 1777 C C . LEU A 1 217 ? 3.219 5.740 19.528 1.00 78.00 217 LEU A C 1
ATOM 1779 O O . LEU A 1 217 ? 4.236 5.251 20.022 1.00 78.00 217 LEU A O 1
ATOM 1783 N N . LYS A 1 218 ? 3.253 6.539 18.457 1.00 69.75 218 LYS A N 1
ATOM 1784 C CA . LYS A 1 218 ? 4.461 6.909 17.712 1.00 69.75 218 LYS A CA 1
ATOM 1785 C C . LYS A 1 218 ? 5.133 8.200 18.191 1.00 69.75 218 LYS A C 1
ATOM 1787 O O . LYS A 1 218 ? 6.175 8.559 17.656 1.00 69.75 218 LYS A O 1
ATOM 1792 N N . HIS A 1 219 ? 4.599 8.851 19.226 1.00 68.56 219 HIS A N 1
ATOM 1793 C CA . HIS A 1 219 ? 5.069 10.139 19.755 1.00 68.56 219 HIS A CA 1
ATOM 1794 C C . HIS A 1 219 ? 5.075 11.282 18.721 1.00 68.56 219 HIS A C 1
ATOM 1796 O O . HIS A 1 219 ? 5.907 12.186 18.787 1.00 68.56 219 HIS A O 1
ATOM 1802 N N . TYR A 1 220 ? 4.145 11.258 17.768 1.00 65.31 220 TYR A N 1
ATOM 1803 C CA . TYR A 1 220 ? 3.954 12.347 16.814 1.00 65.31 220 TYR A CA 1
ATOM 1804 C C . TYR A 1 220 ? 3.140 13.494 17.431 1.00 65.31 220 TYR A C 1
ATOM 1806 O O . TYR A 1 220 ? 2.356 13.267 18.360 1.00 65.31 220 TYR A O 1
ATOM 1814 N N . PRO A 1 221 ? 3.287 14.731 16.916 1.00 62.88 221 PRO A N 1
ATOM 1815 C CA . PRO A 1 221 ? 2.370 15.817 17.233 1.00 62.88 221 PRO A CA 1
ATOM 1816 C C . PRO A 1 221 ? 0.925 15.403 16.933 1.00 62.88 221 PRO A C 1
ATOM 1818 O O . PRO A 1 221 ? 0.636 14.912 15.843 1.00 62.88 221 PRO A O 1
ATOM 1821 N N . ILE A 1 222 ? 0.036 15.599 17.907 1.00 63.12 222 ILE A N 1
ATOM 1822 C CA . ILE A 1 222 ? -1.400 15.357 17.741 1.00 63.12 222 ILE A CA 1
ATOM 1823 C C . ILE A 1 222 ? -1.975 16.519 16.928 1.00 63.12 222 ILE A C 1
ATOM 1825 O O . ILE A 1 222 ? -1.655 17.677 17.211 1.00 63.12 222 ILE A O 1
ATOM 1829 N N . TYR A 1 223 ? -2.790 16.199 15.925 1.00 60.16 223 TYR A N 1
ATOM 1830 C CA . TYR A 1 223 ? -3.504 17.191 15.115 1.00 60.16 223 TYR A CA 1
ATOM 1831 C C . TYR A 1 223 ? -4.559 17.989 15.903 1.00 60.16 223 TYR A C 1
ATOM 1833 O O . TYR A 1 223 ? -5.078 17.494 16.933 1.00 60.16 223 TYR A O 1
#

Solvent-accessible surface area (backbone atoms only — not comparable to full-atom values): 13245 Å² total; per-residue (Å²): 142,81,88,86,89,84,87,78,90,69,76,79,74,78,75,75,77,89,76,80,79,73,84,73,81,78,79,77,79,48,76,66,53,51,50,54,49,50,53,51,49,50,54,51,45,56,58,66,65,51,82,79,44,60,96,70,70,68,75,53,55,26,53,22,77,48,76,64,22,37,27,34,34,38,42,49,100,58,46,27,44,30,35,38,38,32,39,49,80,42,87,48,95,80,67,66,82,70,63,73,87,70,42,40,36,42,31,26,34,12,75,75,85,74,62,73,42,80,54,46,73,48,62,78,82,45,72,67,30,75,42,74,47,76,29,83,43,65,89,37,38,33,36,36,43,28,23,58,36,67,46,45,21,41,20,35,54,47,41,30,28,56,98,46,103,44,68,51,59,72,42,79,73,46,48,66,31,89,88,34,70,46,52,36,29,63,73,54,65,89,56,64,64,93,74,72,45,78,48,68,24,65,47,94,67,55,45,53,60,52,47,48,52,50,25,60,76,69,71,45,84,72,130

Secondary structure (DSSP, 8-state):
-----------------------PPPPPPPHHHHHHHHHHHHHHHHHHTTT---S------B--SSTT-EEEEEE-SS-EEEEEEEEEE---TT-----TTS--EEEEEESSSSS-EEEEEE----TTS-EEEEEEE-S--EEEEEE--SSEEEEEEEEEETTSSSBPPEEEEEE--SS--SGGGSS-GGG--SS--TTSS--TTHHHHHHHHHHHHHTPPP-

Nearest PDB structures (foldseek):
  3ggl-assembly1_A  TM=7.034E-01  e=5.209E-03  Bacteroides thetaiotaomicron
  3f2z-assembly1_A  TM=6.108E-01  e=6.901E-03  Bacteroides fragilis NCTC 9343
  4a45-assembly1_A  TM=5.982E-01  e=2.980E-02  Clostridium perfringens
  5msx-assembly1_A  TM=5.583E-01  e=5.231E-02  Bacteroides thetaiotaomicron VPI-5482
  8h3u-assembly1_A  TM=4.411E-01  e=7.363E-01  Homo sapiens

Radius of gyration: 30.76 Å; Cα contacts (8 Å, |Δi|>4): 389; chains: 1; bounding box: 74×86×68 Å